Protein AF-A0A4Y2SUB5-F1 (afdb_monomer_lite)

Organism: Araneus ventricosus (NCBI:txid182803)

Secondary structure (DSSP, 8-state):
---------------BTEEEEEETTEEEEEEPTTEEE-SSSBEEE--SSTT-EEEEEEETTEEEEEEEPPTTEEEETTEEEE-EESSGGGSPTT-EEEE-SSSS-EEEEPPB--TT--PSTTEEEEE-GGGT-EEEEEPB-SSGGGSPTT-EEE--S-TT--EEEPPB--TTS--PPTT-EEEE-TTS-EEEEPPB-SSGGGSPTT--EEE-SSSS-EEE-

pLDDT: mean 80.08, std 11.49, range [38.41, 93.25]

Foldseek 3Di:
DDDDDPPPPPPDQAAAQFDWDADPNAICGHHDFQWEDPDSHYTDGQPQAARWYWYWDQDPVGTDIDILEAPQWDDDPSHTDHAWDDAQLVEDPPFGFDDRPPDPTTHGHFAADDDVDQDQPVWGFDQPDPRHGTGTDFAADDAQVVEDPPWGFDDPVDPVHTGTDFAFDDPVDDPLDPPWDFDQDSNRTTGTDFAADDFQVVEDPPWGFDQPVSPPGTGTD

Radius of gyration: 25.28 Å; chains: 1; bounding box: 68×41×86 Å

Sequence (221 aa):
MGQKSSSDTTKACYCANGKCDVEDGKQLCKCNPGFGNYSEEECRACNCGPGTNCVFQYNRYGKSKICLCKPGFHEKNGKCVGKSCSTESECEYPFKCLDQGDGEERFCALESCAIGDNCEYPLECVDLGDKGGKVCKRKLCSEESDCKYPLTCVDLGDRDGKKCAYESCTEEKDYCEFPLKCIANGNGEHVCARQNCTVNDDCEYPLKCVDYGDGDGRVCT

Structure (mmCIF, N/CA/C/O backbone):
data_AF-A0A4Y2SUB5-F1
#
_entry.id   AF-A0A4Y2SUB5-F1
#
loop_
_atom_site.group_PDB
_atom_site.id
_atom_site.type_symbol
_atom_site.label_atom_id
_atom_site.label_alt_id
_atom_site.label_comp_id
_atom_site.label_asym_id
_atom_site.label_entity_id
_atom_site.label_seq_id
_atom_site.pdbx_PDB_ins_code
_atom_site.Cartn_x
_atom_site.Cartn_y
_atom_site.Cartn_z
_atom_site.occupancy
_atom_site.B_iso_or_equiv
_atom_site.auth_seq_id
_atom_site.auth_comp_id
_atom_site.auth_asym_id
_atom_site.auth_atom_id
_atom_site.pdbx_PDB_model_num
ATOM 1 N N . MET A 1 1 ? 44.454 -25.891 -50.757 1.00 38.97 1 MET A N 1
ATOM 2 C CA . MET A 1 1 ? 43.243 -25.215 -51.262 1.00 38.97 1 MET A CA 1
ATOM 3 C C . MET A 1 1 ? 42.194 -25.315 -50.175 1.00 38.97 1 MET A C 1
ATOM 5 O O . MET A 1 1 ? 41.767 -26.416 -49.866 1.00 38.97 1 MET A O 1
ATOM 9 N N . GLY A 1 2 ? 41.919 -24.204 -49.495 1.00 38.44 2 GLY A N 1
ATOM 10 C CA . GLY A 1 2 ? 40.876 -24.136 -48.477 1.00 38.44 2 GLY A CA 1
ATOM 11 C C . GLY A 1 2 ? 39.529 -23.733 -49.070 1.00 38.44 2 GLY A C 1
ATOM 12 O O . GLY A 1 2 ? 39.495 -23.118 -50.134 1.00 38.44 2 GLY A O 1
ATOM 13 N N . GLN A 1 3 ? 38.467 -24.073 -48.340 1.00 38.41 3 GLN A N 1
ATOM 14 C CA . GLN A 1 3 ? 37.314 -23.245 -47.937 1.00 38.41 3 GLN A CA 1
ATOM 15 C C . GLN A 1 3 ? 36.345 -24.191 -47.191 1.00 38.41 3 GLN A C 1
ATOM 17 O O . GLN A 1 3 ? 36.002 -25.240 -47.721 1.00 38.41 3 GLN A O 1
ATOM 22 N N . LYS A 1 4 ? 36.162 -24.048 -45.864 1.00 42.12 4 LYS A N 1
ATOM 23 C CA . LYS A 1 4 ? 35.218 -23.142 -45.157 1.00 42.12 4 LYS A CA 1
ATOM 24 C C . LYS A 1 4 ? 33.768 -23.375 -45.612 1.00 42.12 4 LYS A C 1
ATOM 26 O O . LYS A 1 4 ? 33.517 -23.406 -46.800 1.00 42.12 4 LYS A O 1
ATOM 31 N N . SER A 1 5 ? 32.745 -23.423 -44.770 1.00 43.47 5 SER A N 1
ATOM 32 C CA . SER A 1 5 ? 32.593 -23.335 -43.316 1.00 43.47 5 SER A CA 1
ATOM 33 C C . SER A 1 5 ? 31.083 -23.476 -43.115 1.00 43.47 5 SER A C 1
ATOM 35 O O . SER A 1 5 ? 30.353 -22.602 -43.571 1.00 43.47 5 SER A O 1
ATOM 37 N N . SER A 1 6 ? 30.591 -24.540 -42.483 1.00 46.41 6 SER A N 1
ATOM 38 C CA . SER A 1 6 ? 29.196 -24.571 -42.026 1.00 46.41 6 SER A CA 1
ATOM 39 C C . SER A 1 6 ? 29.174 -23.930 -40.642 1.00 46.41 6 SER A C 1
ATOM 41 O O . SER A 1 6 ? 29.328 -24.622 -39.640 1.00 46.41 6 SER A O 1
ATOM 43 N N . SER A 1 7 ? 29.123 -22.593 -40.584 1.00 44.47 7 SER A N 1
ATOM 44 C CA . SER A 1 7 ? 28.931 -21.885 -39.315 1.00 44.47 7 SER A CA 1
ATOM 45 C C . SER A 1 7 ? 27.446 -21.895 -38.976 1.00 44.47 7 SER A C 1
ATOM 47 O O . SER A 1 7 ? 26.692 -20.998 -39.358 1.00 44.47 7 SER A O 1
ATOM 49 N N . ASP A 1 8 ? 27.034 -22.942 -38.273 1.00 51.12 8 ASP A N 1
ATOM 50 C CA . ASP A 1 8 ? 25.824 -22.910 -37.469 1.00 51.12 8 ASP A CA 1
ATOM 51 C C . ASP A 1 8 ? 26.027 -21.835 -36.393 1.00 51.12 8 ASP A C 1
ATOM 53 O O . ASP A 1 8 ? 26.772 -22.011 -35.428 1.00 51.12 8 ASP A O 1
ATOM 57 N N . THR A 1 9 ? 25.494 -20.642 -36.655 1.00 47.66 9 THR A N 1
ATOM 58 C CA . THR A 1 9 ? 25.677 -19.481 -35.782 1.00 47.66 9 THR A CA 1
ATOM 59 C C . THR A 1 9 ? 24.539 -19.520 -34.776 1.00 47.66 9 THR A C 1
ATOM 61 O O . THR A 1 9 ? 23.528 -18.840 -34.935 1.00 47.66 9 THR A O 1
ATOM 64 N N . THR A 1 10 ? 24.674 -20.357 -33.749 1.00 57.62 10 THR A N 1
ATOM 65 C CA . THR A 1 10 ? 23.817 -20.280 -32.563 1.00 57.62 10 THR A CA 1
ATOM 66 C C . THR A 1 10 ? 24.052 -18.904 -31.941 1.00 57.62 10 THR A C 1
ATOM 68 O O . THR A 1 10 ? 25.078 -18.660 -31.307 1.00 57.62 10 THR A O 1
ATOM 71 N N . LYS A 1 11 ? 23.149 -17.951 -32.213 1.00 60.38 11 LYS A N 1
ATOM 72 C CA . LYS A 1 11 ? 23.217 -16.592 -31.666 1.00 60.38 11 LYS A CA 1
ATOM 73 C C . LYS A 1 11 ? 23.168 -16.726 -30.141 1.00 60.38 11 LYS A C 1
ATOM 75 O O . LYS A 1 11 ? 22.152 -17.141 -29.589 1.00 60.38 11 LYS A O 1
ATOM 80 N N . ALA A 1 12 ? 24.293 -16.475 -29.476 1.00 68.62 12 ALA A N 1
ATOM 81 C CA . ALA A 1 12 ? 24.380 -16.575 -28.027 1.00 68.62 12 ALA A CA 1
ATOM 82 C C . ALA A 1 12 ? 23.435 -15.544 -27.389 1.00 68.62 12 ALA A C 1
ATOM 84 O O . ALA A 1 12 ? 23.450 -14.378 -27.777 1.00 68.62 12 ALA A O 1
ATOM 85 N N . CYS A 1 13 ? 22.615 -15.985 -26.432 1.00 77.56 13 CYS A N 1
ATOM 86 C CA . CYS A 1 13 ? 21.704 -15.119 -25.682 1.00 77.56 13 CYS A CA 1
ATOM 87 C C . CYS A 1 13 ? 22.533 -14.104 -24.879 1.00 77.56 13 CYS A C 1
ATOM 89 O O . CYS A 1 13 ? 23.317 -14.510 -24.016 1.00 77.56 13 CYS A O 1
ATOM 91 N N . TYR A 1 14 ? 22.385 -12.804 -25.153 1.00 84.31 14 TYR A N 1
ATOM 92 C CA . TYR A 1 14 ? 23.160 -11.756 -24.481 1.00 84.31 14 TYR A CA 1
ATOM 93 C C . TYR A 1 14 ? 22.295 -10.587 -24.006 1.00 84.31 14 TYR A C 1
ATOM 95 O O . TYR A 1 14 ? 21.698 -9.886 -24.816 1.00 84.31 14 TYR A O 1
ATOM 103 N N . CYS A 1 15 ? 22.308 -10.325 -22.696 1.00 86.31 15 CYS A N 1
ATOM 104 C CA . CYS A 1 15 ? 21.643 -9.177 -22.082 1.00 86.31 15 CYS A CA 1
ATOM 105 C C . CYS A 1 15 ? 22.619 -8.405 -21.194 1.00 86.31 15 CYS A C 1
ATOM 107 O O . CYS A 1 15 ? 23.026 -8.888 -20.136 1.00 86.31 15 CYS A O 1
ATOM 109 N N . ALA A 1 16 ? 22.976 -7.185 -21.586 1.00 87.94 16 ALA A N 1
ATOM 110 C CA . ALA A 1 16 ? 23.737 -6.293 -20.720 1.00 87.94 16 ALA A CA 1
ATOM 111 C C . ALA A 1 16 ? 22.853 -5.810 -19.554 1.00 87.94 16 ALA A C 1
ATOM 113 O O . ALA A 1 16 ? 21.780 -5.255 -19.783 1.00 87.94 16 ALA A O 1
ATOM 114 N N . ASN A 1 17 ? 23.313 -5.990 -18.308 1.00 85.44 17 ASN A N 1
ATOM 115 C CA . ASN A 1 17 ? 22.608 -5.619 -17.064 1.00 85.44 17 ASN A CA 1
ATOM 116 C C . ASN A 1 17 ? 21.244 -6.307 -16.851 1.00 85.44 17 ASN A C 1
ATOM 118 O O . ASN A 1 17 ? 20.341 -5.753 -16.216 1.00 85.44 17 ASN A O 1
ATOM 122 N N . GLY A 1 18 ? 21.095 -7.525 -17.367 1.00 85.12 18 GLY A N 1
ATOM 123 C CA . GLY A 1 18 ? 19.910 -8.345 -17.156 1.00 85.12 18 GLY A CA 1
ATOM 124 C C . GLY A 1 18 ? 20.208 -9.826 -17.326 1.00 85.12 18 GLY A C 1
ATOM 125 O O . GLY A 1 18 ? 21.278 -10.221 -17.789 1.00 85.12 18 GLY A O 1
ATOM 126 N N . LYS A 1 19 ? 19.238 -10.652 -16.954 1.00 87.88 19 LYS A N 1
ATOM 127 C CA . LYS A 1 19 ? 19.245 -12.078 -17.250 1.00 87.88 19 LYS A CA 1
ATOM 128 C C . LYS A 1 19 ? 18.625 -12.309 -18.627 1.00 87.88 19 LYS A C 1
ATOM 130 O O . LYS A 1 19 ? 17.584 -11.743 -18.948 1.00 87.88 19 LYS A O 1
ATOM 135 N N . CYS A 1 20 ? 19.278 -13.144 -19.423 1.00 85.38 20 CYS A N 1
ATOM 136 C CA . CYS A 1 20 ? 18.797 -13.550 -20.735 1.00 85.38 20 CYS A CA 1
ATOM 137 C C . CYS A 1 20 ? 17.979 -14.835 -20.600 1.00 85.38 20 CYS A C 1
ATOM 139 O O . CYS A 1 20 ? 18.523 -15.840 -20.142 1.00 85.38 20 CYS A O 1
ATOM 141 N N . ASP A 1 21 ? 16.705 -14.795 -20.986 1.00 85.19 21 ASP A N 1
ATOM 142 C CA . ASP A 1 21 ? 15.860 -15.981 -21.153 1.00 85.19 21 ASP A CA 1
ATOM 143 C C . ASP A 1 21 ? 15.462 -16.113 -22.633 1.00 85.19 21 ASP A C 1
ATOM 145 O O . ASP A 1 21 ? 15.368 -15.120 -23.355 1.00 85.19 21 ASP A O 1
ATOM 149 N N . VAL A 1 22 ? 15.250 -17.345 -23.101 1.00 80.25 22 VAL A N 1
ATOM 150 C CA . VAL A 1 22 ? 14.779 -17.625 -24.467 1.00 80.25 22 VAL A CA 1
ATOM 151 C C . VAL A 1 22 ? 13.387 -18.235 -24.377 1.00 80.25 22 VAL A C 1
ATOM 153 O O . VAL A 1 22 ? 13.235 -19.356 -23.896 1.00 80.25 22 VAL A O 1
ATOM 156 N N . GLU A 1 23 ? 12.385 -17.506 -24.858 1.00 79.31 23 GLU A N 1
ATOM 157 C CA . GLU A 1 23 ? 10.987 -17.944 -24.920 1.00 79.31 23 GLU A CA 1
ATOM 158 C C . GLU A 1 23 ? 10.556 -17.958 -26.397 1.00 79.31 23 GLU A C 1
ATOM 160 O O . GLU A 1 23 ? 10.801 -17.003 -27.134 1.00 79.31 23 GLU A O 1
ATOM 165 N N . ASP A 1 24 ? 10.000 -19.078 -26.872 1.00 75.75 24 ASP A N 1
ATOM 166 C CA . ASP A 1 24 ? 9.570 -19.280 -28.270 1.00 75.75 24 ASP A CA 1
ATOM 167 C C . ASP A 1 24 ? 10.632 -18.949 -29.341 1.00 75.75 24 ASP A C 1
ATOM 169 O O . ASP A 1 24 ? 10.335 -18.448 -30.428 1.00 75.75 24 ASP A O 1
ATOM 173 N N . GLY A 1 25 ? 11.908 -19.205 -29.033 1.00 72.81 25 GLY A N 1
ATOM 174 C CA . GLY A 1 25 ? 13.029 -18.912 -29.934 1.00 72.81 25 GLY A CA 1
ATOM 175 C C . GLY A 1 25 ? 13.371 -17.422 -30.058 1.00 72.81 25 GLY A C 1
ATOM 176 O O . GLY A 1 25 ? 14.220 -17.063 -30.876 1.00 72.81 25 GLY A O 1
ATOM 177 N N . LYS A 1 26 ? 12.751 -16.554 -29.248 1.00 75.44 26 LYS A N 1
ATOM 178 C CA . LYS A 1 26 ? 13.095 -15.135 -29.120 1.00 75.44 26 LYS A CA 1
ATOM 179 C C . LYS A 1 26 ? 13.864 -14.899 -27.828 1.00 75.44 26 LYS A C 1
ATOM 181 O O . LYS A 1 26 ? 13.523 -15.427 -26.772 1.00 75.44 26 LYS A O 1
ATOM 186 N N . GLN A 1 27 ? 14.904 -14.081 -27.921 1.00 78.94 27 GLN A N 1
ATOM 187 C CA . GLN A 1 27 ? 15.627 -13.605 -26.753 1.00 78.94 27 GLN A CA 1
ATOM 188 C C . GLN A 1 27 ? 14.772 -12.583 -25.993 1.00 78.94 27 GLN A C 1
ATOM 190 O O . GLN A 1 27 ? 14.276 -11.624 -26.584 1.00 78.94 27 GLN A O 1
ATOM 195 N N . LEU A 1 28 ? 14.658 -12.760 -24.679 1.00 82.62 28 LEU A N 1
ATOM 196 C CA . LEU A 1 28 ? 13.988 -11.846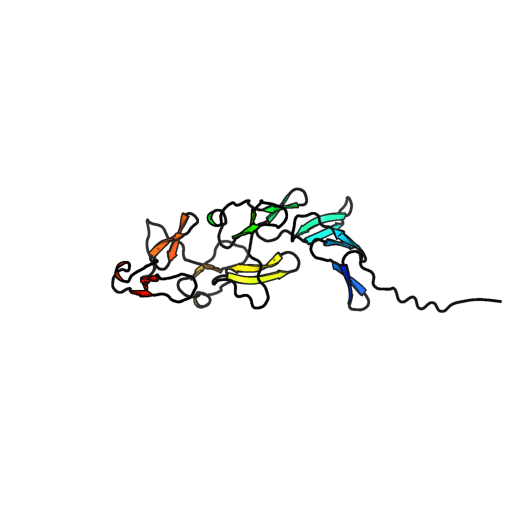 -23.766 1.00 82.62 28 LEU A CA 1
ATOM 197 C C . LEU A 1 28 ? 14.950 -11.433 -22.643 1.00 82.62 28 LEU A C 1
ATOM 199 O O . LEU A 1 28 ? 15.381 -12.261 -21.837 1.00 82.62 28 LEU A O 1
ATOM 203 N N . CYS A 1 29 ? 15.268 -10.138 -22.566 1.00 86.31 29 CYS A N 1
ATOM 204 C CA . CYS A 1 29 ? 16.049 -9.585 -21.461 1.00 86.31 29 CYS A CA 1
ATOM 205 C C . CYS A 1 29 ? 15.161 -9.244 -20.263 1.00 86.31 29 CYS A C 1
ATOM 207 O O . CYS A 1 29 ? 14.330 -8.331 -20.310 1.00 86.31 29 CYS A O 1
ATOM 209 N N . LYS A 1 30 ? 15.386 -9.958 -19.158 1.00 86.56 30 LYS A N 1
ATOM 210 C CA . LYS A 1 30 ? 14.819 -9.670 -17.839 1.00 86.56 30 LYS A CA 1
ATOM 211 C C . LYS A 1 30 ? 15.816 -8.797 -17.075 1.00 86.56 30 LYS A C 1
ATOM 213 O O . LYS A 1 30 ? 16.822 -9.289 -16.565 1.00 86.56 30 LYS A O 1
ATOM 218 N N . CYS A 1 31 ? 15.583 -7.487 -17.072 1.00 85.94 31 CYS A N 1
ATOM 219 C CA . CYS A 1 31 ? 16.485 -6.514 -16.454 1.00 85.94 31 CYS A CA 1
ATOM 220 C C . CYS A 1 31 ? 16.564 -6.673 -14.932 1.00 85.94 31 CYS A C 1
ATOM 222 O O . CYS A 1 31 ? 15.583 -7.029 -14.282 1.00 85.94 31 CYS A O 1
ATOM 224 N N . ASN A 1 32 ? 17.735 -6.372 -14.367 1.00 82.19 32 ASN A N 1
ATOM 225 C CA . ASN A 1 32 ? 17.902 -6.317 -12.917 1.00 82.19 32 ASN A CA 1
ATOM 226 C C . ASN A 1 32 ? 17.050 -5.181 -12.307 1.00 82.19 32 ASN A C 1
ATOM 228 O O . ASN A 1 32 ? 16.783 -4.190 -12.994 1.00 82.19 32 ASN A O 1
ATOM 232 N N . PRO A 1 33 ? 16.670 -5.266 -11.018 1.00 76.94 33 PRO A N 1
ATOM 233 C CA . PRO A 1 33 ? 15.989 -4.170 -10.327 1.00 76.94 33 PRO A CA 1
ATOM 234 C C . PRO A 1 33 ? 16.742 -2.841 -10.479 1.00 76.94 33 PRO A C 1
ATOM 236 O O . PRO A 1 33 ? 17.965 -2.804 -10.332 1.00 76.94 33 PRO A O 1
ATOM 239 N N . GLY A 1 34 ? 16.032 -1.751 -10.784 1.00 77.94 34 GLY A N 1
ATOM 240 C CA . GLY A 1 34 ? 16.660 -0.447 -11.048 1.00 77.94 34 GLY A CA 1
ATOM 241 C C . GLY A 1 34 ? 17.059 -0.208 -12.509 1.00 77.94 34 GLY A C 1
ATOM 242 O O . GLY A 1 34 ? 17.552 0.877 -12.837 1.00 77.94 34 GLY A O 1
ATOM 243 N N . PHE A 1 35 ? 16.842 -1.185 -13.394 1.00 85.94 35 PHE A N 1
ATOM 244 C CA . PHE A 1 35 ? 17.143 -1.106 -14.822 1.00 85.94 35 PHE A CA 1
ATOM 245 C C . PHE A 1 35 ? 15.884 -1.334 -15.666 1.00 85.94 35 PHE A C 1
ATOM 247 O O . PHE A 1 35 ? 14.988 -2.088 -15.298 1.00 85.94 35 PHE A O 1
ATOM 254 N N . GLY A 1 36 ? 15.826 -0.680 -16.826 1.00 86.06 36 GLY A N 1
ATOM 255 C CA . GLY A 1 36 ? 14.736 -0.803 -17.792 1.00 86.06 36 GLY A CA 1
ATOM 256 C C . GLY A 1 36 ? 15.238 -1.255 -19.157 1.00 86.06 36 GLY A C 1
ATOM 257 O O . GLY A 1 36 ? 16.365 -0.934 -19.547 1.00 86.06 36 GLY A O 1
ATOM 258 N N . ASN A 1 37 ? 14.389 -1.968 -19.900 1.00 86.56 37 ASN A N 1
ATOM 259 C CA . ASN A 1 37 ? 14.699 -2.423 -21.256 1.00 86.56 37 ASN A CA 1
ATOM 260 C C . ASN A 1 37 ? 14.896 -1.218 -22.184 1.00 86.56 37 ASN A C 1
ATOM 262 O O . ASN A 1 37 ? 13.953 -0.473 -22.463 1.00 86.56 37 ASN A O 1
ATOM 266 N N . TYR A 1 38 ? 16.132 -1.017 -22.644 1.00 85.25 38 TYR A N 1
ATOM 267 C CA . TYR A 1 38 ? 16.480 0.038 -23.592 1.00 85.25 38 TYR A CA 1
ATOM 268 C C . TYR A 1 38 ? 16.522 -0.501 -25.019 1.00 85.25 38 TYR A C 1
ATOM 270 O O . TYR A 1 38 ? 16.083 0.186 -25.941 1.00 85.25 38 TYR A O 1
ATOM 278 N N . SER A 1 39 ? 17.019 -1.720 -25.218 1.00 83.69 39 SER A N 1
ATOM 279 C CA . SER A 1 39 ? 17.010 -2.452 -26.490 1.00 83.69 39 SER A CA 1
ATOM 280 C C . SER A 1 39 ? 16.764 -3.947 -26.239 1.00 83.69 39 SER A C 1
ATOM 282 O O . SER A 1 39 ? 16.605 -4.355 -25.094 1.00 83.69 39 SER A O 1
ATOM 284 N N . GLU A 1 40 ? 16.733 -4.763 -27.296 1.00 78.88 40 GLU A N 1
ATOM 285 C CA . GLU A 1 40 ? 16.567 -6.225 -27.192 1.00 78.88 40 GLU A CA 1
ATOM 286 C C . GLU A 1 40 ? 17.719 -6.930 -26.450 1.00 78.88 40 GLU A C 1
ATOM 288 O O . GLU A 1 40 ? 17.557 -8.065 -26.012 1.00 78.88 40 GLU A O 1
ATOM 293 N N . GLU A 1 41 ? 18.873 -6.271 -26.307 1.00 86.06 41 GLU A N 1
ATOM 294 C CA . GLU A 1 41 ? 20.103 -6.843 -25.736 1.00 86.06 41 GLU A CA 1
ATOM 295 C C . GLU A 1 41 ? 20.683 -5.969 -24.596 1.00 86.06 41 GLU A C 1
ATOM 297 O O . GLU A 1 41 ? 21.720 -6.294 -24.017 1.00 86.06 41 GLU A O 1
ATOM 302 N N . GLU A 1 42 ? 20.036 -4.847 -24.246 1.00 87.75 42 GLU A N 1
ATOM 303 C CA . GLU A 1 42 ? 20.569 -3.855 -23.301 1.00 87.75 42 GLU A CA 1
ATOM 304 C C . GLU A 1 42 ? 19.507 -3.357 -22.312 1.00 87.75 42 GLU A C 1
ATOM 306 O O . GLU A 1 42 ? 18.526 -2.700 -22.683 1.00 87.75 42 GLU A O 1
ATOM 311 N N . CYS A 1 43 ? 19.781 -3.574 -21.027 1.00 88.94 43 CYS A N 1
ATOM 312 C CA . CYS A 1 43 ? 19.109 -2.918 -19.917 1.00 88.94 43 CYS A CA 1
ATOM 313 C C . CYS A 1 43 ? 19.917 -1.691 -19.476 1.00 88.94 43 CYS A C 1
ATOM 315 O O . CYS A 1 43 ? 21.122 -1.780 -19.208 1.00 88.94 43 CYS A O 1
ATOM 317 N N . ARG A 1 44 ? 19.258 -0.533 -19.364 1.00 89.44 44 ARG A N 1
ATOM 318 C CA . ARG A 1 44 ? 19.878 0.707 -18.870 1.00 89.44 44 ARG A CA 1
ATOM 319 C C . ARG A 1 44 ? 19.370 1.076 -17.495 1.00 89.44 44 ARG A C 1
ATOM 321 O O . ARG A 1 44 ? 18.185 0.927 -17.205 1.00 89.44 44 ARG A O 1
ATOM 328 N N . ALA A 1 45 ? 20.279 1.604 -16.681 1.00 86.94 45 ALA A N 1
ATOM 329 C CA . ALA A 1 45 ? 19.950 2.112 -15.362 1.00 86.94 45 ALA A CA 1
ATOM 330 C C . ALA A 1 45 ? 18.884 3.206 -15.474 1.00 86.94 45 ALA A C 1
ATOM 332 O O . ALA A 1 45 ? 18.984 4.128 -16.290 1.00 86.94 45 ALA A O 1
ATOM 333 N N . CYS A 1 46 ? 17.859 3.093 -14.640 1.00 84.94 46 CYS A N 1
ATOM 334 C CA . CYS A 1 46 ? 16.732 4.003 -14.654 1.00 84.94 46 CYS A CA 1
ATOM 335 C C . CYS A 1 46 ? 17.082 5.353 -14.041 1.00 84.94 46 CYS A C 1
ATOM 337 O O . CYS A 1 46 ? 16.614 6.386 -14.515 1.00 84.94 46 CYS A O 1
ATOM 339 N N . ASN A 1 47 ? 17.903 5.382 -12.989 1.00 84.12 47 ASN A N 1
ATOM 340 C CA . ASN A 1 47 ? 18.185 6.606 -12.228 1.00 84.12 47 ASN A CA 1
ATOM 341 C C . ASN A 1 47 ? 16.890 7.350 -11.830 1.00 84.12 47 ASN A C 1
ATOM 343 O O . ASN A 1 47 ? 16.841 8.579 -11.840 1.00 84.12 47 ASN A O 1
ATOM 347 N N . CYS A 1 48 ? 15.814 6.598 -11.578 1.00 81.69 48 CYS A N 1
ATOM 348 C CA . CYS A 1 48 ? 14.499 7.115 -11.200 1.00 81.69 48 CYS A CA 1
ATOM 349 C C . CYS A 1 48 ? 14.369 7.299 -9.678 1.00 81.69 48 CYS A C 1
ATOM 351 O O . CYS A 1 48 ? 13.393 7.883 -9.224 1.00 81.69 48 CYS A O 1
ATOM 353 N N . GLY A 1 49 ? 15.361 6.846 -8.910 1.00 74.00 49 GLY A N 1
ATOM 354 C CA . GLY A 1 49 ? 15.317 6.724 -7.454 1.00 74.00 49 GLY A CA 1
ATOM 355 C C . GLY A 1 49 ? 15.386 5.251 -7.027 1.00 74.00 49 GLY A C 1
ATOM 356 O O . GLY A 1 49 ? 15.199 4.356 -7.863 1.00 74.00 49 GLY A O 1
ATOM 357 N N . PRO A 1 50 ? 15.685 4.970 -5.757 1.00 64.31 50 PRO A N 1
ATOM 358 C CA . PRO A 1 50 ? 15.952 3.618 -5.288 1.00 64.31 50 PRO A CA 1
ATOM 359 C C . PRO A 1 50 ? 14.679 2.763 -5.265 1.00 64.31 50 PRO A C 1
ATOM 361 O O . PRO A 1 50 ? 13.564 3.237 -5.034 1.00 64.31 50 PRO A O 1
ATOM 364 N N . GLY A 1 51 ? 14.850 1.477 -5.580 1.00 62.53 51 GLY A N 1
ATOM 365 C CA . GLY A 1 51 ? 13.759 0.503 -5.656 1.00 62.53 51 GLY A CA 1
ATOM 366 C C . GLY A 1 51 ? 12.764 0.715 -6.805 1.00 62.53 51 GLY A C 1
ATOM 367 O O . GLY A 1 51 ? 11.707 0.094 -6.781 1.00 62.53 51 GLY A O 1
ATOM 368 N N . THR A 1 52 ? 13.057 1.571 -7.790 1.00 73.06 52 THR A N 1
ATOM 369 C CA . THR A 1 52 ? 12.144 1.869 -8.913 1.00 73.06 52 THR A CA 1
ATOM 370 C C . THR A 1 52 ? 12.610 1.232 -10.221 1.00 73.06 52 THR A C 1
ATOM 372 O O . THR A 1 52 ? 13.806 1.094 -10.460 1.00 73.06 52 THR A O 1
ATOM 375 N N . ASN A 1 53 ? 11.665 0.871 -11.090 1.00 73.88 53 ASN A N 1
ATOM 376 C CA . ASN A 1 53 ? 11.951 0.421 -12.454 1.00 73.88 53 ASN A CA 1
ATOM 377 C C . ASN A 1 53 ? 11.622 1.536 -13.458 1.00 73.88 53 ASN A C 1
ATOM 379 O O . ASN A 1 53 ? 11.104 2.597 -13.107 1.00 73.88 53 ASN A O 1
ATOM 383 N N . CYS A 1 54 ? 11.927 1.321 -14.732 1.00 85.12 54 CYS A N 1
ATOM 384 C CA . CYS A 1 54 ? 11.600 2.260 -15.798 1.00 85.12 54 CYS A CA 1
ATOM 385 C C . CYS A 1 54 ? 11.350 1.528 -17.108 1.00 85.12 54 CYS A C 1
ATOM 387 O O . CYS A 1 54 ? 11.790 0.396 -17.311 1.00 85.12 54 CYS A O 1
ATOM 389 N N . VAL A 1 55 ? 10.672 2.210 -18.022 1.00 87.06 55 VAL A N 1
ATOM 390 C CA . VAL A 1 55 ? 10.568 1.789 -19.419 1.00 87.06 55 VAL A CA 1
ATOM 391 C C . VAL A 1 55 ? 11.113 2.878 -20.325 1.00 87.06 55 VAL A C 1
ATOM 393 O O . VAL A 1 55 ? 10.957 4.069 -20.051 1.00 87.06 55 VAL A O 1
ATOM 396 N N . PHE A 1 56 ? 11.745 2.473 -21.422 1.00 86.69 56 PHE 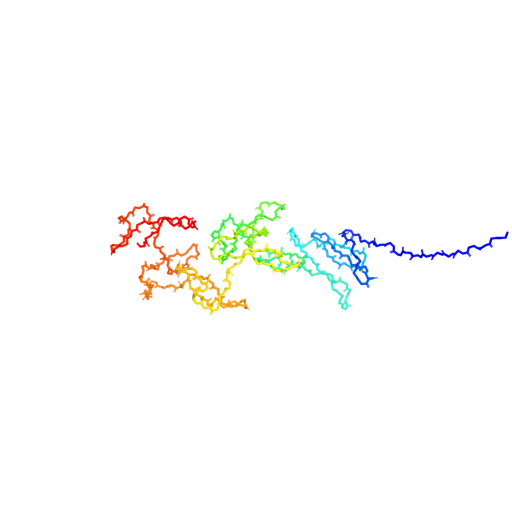A N 1
ATOM 397 C CA . PHE A 1 56 ? 12.166 3.388 -22.472 1.00 86.69 56 PHE A CA 1
ATOM 398 C C . PHE A 1 56 ? 11.211 3.253 -23.655 1.00 86.69 56 PHE A C 1
ATOM 400 O O . PHE A 1 56 ? 11.148 2.204 -24.291 1.00 86.69 56 PHE A O 1
ATOM 407 N N . GLN A 1 57 ? 10.458 4.309 -23.956 1.00 84.38 57 GLN A N 1
ATOM 408 C CA . GLN A 1 57 ? 9.508 4.329 -25.069 1.00 84.38 57 GLN A CA 1
ATOM 409 C C . GLN A 1 57 ? 9.986 5.249 -26.185 1.00 84.38 57 GLN A C 1
ATOM 411 O O . GLN A 1 57 ? 10.517 6.329 -25.932 1.00 84.38 57 GLN A O 1
ATOM 416 N N . TYR A 1 58 ? 9.785 4.831 -27.433 1.00 84.19 58 TYR A N 1
ATOM 417 C CA . TYR A 1 58 ? 10.113 5.658 -28.588 1.00 84.19 58 TYR A CA 1
ATOM 418 C C . TYR A 1 58 ? 9.039 6.728 -28.790 1.00 84.19 58 TYR A C 1
ATOM 420 O O . TYR A 1 58 ? 7.851 6.424 -28.861 1.00 84.19 58 TYR A O 1
ATOM 428 N N . ASN A 1 59 ? 9.458 7.980 -28.916 1.00 82.94 59 ASN A N 1
ATOM 429 C CA . ASN A 1 59 ? 8.612 9.088 -29.327 1.00 82.94 59 ASN A CA 1
ATOM 430 C C . ASN A 1 59 ? 9.246 9.830 -30.515 1.00 82.94 59 ASN A C 1
ATOM 432 O O . ASN A 1 59 ? 10.295 9.442 -31.032 1.00 82.94 59 ASN A O 1
ATOM 436 N N . ARG A 1 60 ? 8.604 10.916 -30.964 1.00 83.94 60 ARG A N 1
ATOM 437 C CA . ARG A 1 60 ? 9.042 11.704 -32.130 1.00 83.94 60 ARG A CA 1
ATOM 438 C C . ARG A 1 60 ? 10.471 12.271 -31.997 1.00 83.94 60 ARG A C 1
ATOM 440 O O . ARG A 1 60 ? 11.079 12.578 -33.015 1.00 83.94 60 ARG A O 1
ATOM 447 N N . TYR A 1 61 ? 11.003 12.389 -30.780 1.00 79.69 61 TYR A N 1
ATOM 448 C CA . TYR A 1 61 ? 12.316 12.975 -30.486 1.00 79.69 61 TYR A CA 1
ATOM 449 C C . TYR A 1 61 ? 13.371 11.935 -30.061 1.00 79.69 61 TYR A C 1
ATOM 451 O O . TYR A 1 61 ? 14.503 12.307 -29.763 1.00 79.69 61 TYR A O 1
ATOM 459 N N . GLY A 1 62 ? 13.025 10.641 -30.044 1.00 81.75 62 GLY A N 1
ATOM 460 C CA . GLY A 1 62 ? 13.914 9.542 -29.654 1.00 81.75 62 GLY A CA 1
ATOM 461 C C . GLY A 1 62 ? 13.328 8.661 -28.548 1.00 81.75 62 GLY A C 1
ATOM 462 O O . GLY A 1 62 ? 12.118 8.610 -28.345 1.00 81.75 62 GLY A O 1
ATOM 463 N N . LYS A 1 63 ? 14.180 7.932 -27.817 1.00 83.38 63 LYS A N 1
ATOM 464 C CA . LYS A 1 63 ? 13.740 7.120 -26.669 1.00 83.38 63 LYS A CA 1
ATOM 465 C C . LYS A 1 63 ? 13.625 7.981 -25.418 1.00 83.38 63 LYS A C 1
ATOM 467 O O . LYS A 1 63 ? 14.618 8.527 -24.946 1.00 83.38 63 LYS A O 1
ATOM 472 N N . SER A 1 64 ? 12.422 8.055 -24.868 1.00 83.12 64 SER A N 1
ATOM 473 C CA . SER A 1 64 ? 12.129 8.721 -23.601 1.00 83.12 64 SER A CA 1
ATOM 474 C C . SER A 1 64 ? 12.082 7.708 -22.477 1.00 83.12 64 SER A C 1
ATOM 476 O O . SER A 1 64 ? 11.454 6.658 -22.606 1.00 83.12 64 SER A O 1
ATOM 478 N N . LYS A 1 65 ? 12.747 8.037 -21.374 1.00 86.50 65 LYS A N 1
ATOM 479 C CA . LYS A 1 65 ? 12.661 7.279 -20.131 1.00 86.50 65 LYS A CA 1
ATOM 480 C C . LYS A 1 65 ? 11.374 7.661 -19.405 1.00 86.50 65 LYS A C 1
ATOM 482 O O . LYS A 1 65 ? 11.112 8.847 -19.252 1.00 86.50 65 LYS A O 1
ATOM 487 N N . ILE A 1 66 ? 10.632 6.667 -18.937 1.00 86.31 66 ILE A N 1
ATOM 488 C CA . ILE A 1 66 ? 9.449 6.830 -18.090 1.00 86.31 66 ILE A CA 1
ATOM 489 C C . ILE A 1 66 ? 9.700 6.041 -16.809 1.00 86.31 66 ILE A C 1
ATOM 491 O O . ILE A 1 66 ? 10.040 4.854 -16.877 1.00 86.31 66 ILE A O 1
ATOM 495 N N . CYS A 1 67 ? 9.563 6.687 -15.656 1.00 86.31 67 CYS A N 1
ATOM 496 C CA . CYS A 1 67 ? 9.792 6.051 -14.366 1.00 86.31 67 CYS A CA 1
ATOM 497 C C . CYS A 1 67 ? 8.538 5.310 -13.899 1.00 86.31 67 CYS A C 1
ATOM 499 O O . CYS A 1 67 ? 7.421 5.820 -13.951 1.00 86.31 67 CYS A O 1
ATOM 501 N N . LEU A 1 68 ? 8.724 4.082 -13.426 1.00 83.69 68 LEU A N 1
ATOM 502 C CA . LEU A 1 68 ? 7.667 3.266 -12.846 1.00 83.69 68 LEU A CA 1
ATOM 503 C C . LEU A 1 68 ? 7.736 3.441 -11.332 1.00 83.69 68 LEU A C 1
ATOM 505 O O . LEU A 1 68 ? 8.475 2.742 -10.640 1.00 83.69 68 LEU A O 1
ATOM 509 N N . CYS A 1 69 ? 7.027 4.458 -10.850 1.00 80.06 69 CYS A N 1
ATOM 510 C CA . CYS A 1 69 ? 7.032 4.823 -9.443 1.00 80.06 69 CYS A CA 1
ATOM 511 C C . CYS A 1 69 ? 6.148 3.885 -8.624 1.00 80.06 69 CYS A C 1
ATOM 513 O O . CYS A 1 69 ? 5.041 3.534 -9.039 1.00 80.06 69 CYS A O 1
ATOM 515 N N . LYS A 1 70 ? 6.648 3.501 -7.447 1.00 76.81 70 LYS A N 1
ATOM 516 C CA . LYS A 1 70 ? 5.875 2.737 -6.469 1.00 76.81 70 LYS A CA 1
ATOM 517 C C . LYS A 1 70 ? 4.669 3.550 -5.975 1.00 76.81 70 LYS A C 1
ATOM 519 O O . LYS A 1 70 ? 4.708 4.782 -6.022 1.00 76.81 70 LYS A O 1
ATOM 524 N N . PRO A 1 71 ? 3.619 2.892 -5.455 1.00 77.94 71 PRO A N 1
ATOM 525 C CA . PRO A 1 71 ? 2.525 3.586 -4.783 1.00 77.94 71 PRO A CA 1
ATOM 526 C C . PRO A 1 71 ? 3.034 4.537 -3.693 1.00 77.94 71 PRO A C 1
ATOM 528 O O . PRO A 1 71 ? 3.922 4.175 -2.924 1.00 77.94 71 PRO A O 1
ATOM 531 N N . GLY A 1 72 ? 2.466 5.744 -3.638 1.00 74.56 72 GLY A N 1
ATOM 532 C CA . GLY A 1 72 ? 2.929 6.835 -2.766 1.00 74.56 72 GLY A CA 1
ATOM 533 C C . GLY A 1 72 ? 3.896 7.808 -3.453 1.00 74.56 72 GLY A C 1
ATOM 534 O O . GLY A 1 72 ? 4.150 8.896 -2.940 1.00 74.56 72 GLY A O 1
ATOM 535 N N . PHE A 1 73 ? 4.375 7.469 -4.656 1.00 79.56 73 PHE A N 1
ATOM 536 C CA . PHE A 1 73 ? 5.289 8.292 -5.443 1.00 79.56 73 PHE A CA 1
ATOM 537 C C . PHE A 1 73 ? 4.693 8.655 -6.804 1.00 79.56 73 PHE A C 1
ATOM 539 O O . PHE A 1 73 ? 3.938 7.891 -7.405 1.00 79.56 73 PHE A O 1
ATOM 546 N N . HIS A 1 74 ? 5.092 9.809 -7.330 1.00 79.44 74 HIS A N 1
ATOM 547 C CA . HIS A 1 74 ? 4.764 10.248 -8.683 1.00 79.44 74 HIS A CA 1
ATOM 548 C C . HIS A 1 74 ? 6.024 10.678 -9.435 1.00 79.44 74 HIS A C 1
ATOM 550 O O . HIS A 1 74 ? 7.025 11.070 -8.833 1.00 79.44 74 HIS A O 1
ATOM 556 N N . GLU A 1 75 ? 5.993 10.594 -10.765 1.00 81.56 75 GLU A N 1
ATOM 557 C CA . GLU A 1 75 ? 7.125 11.025 -11.580 1.00 81.56 75 GLU A CA 1
ATOM 558 C C . GLU A 1 75 ? 7.189 12.558 -11.645 1.00 81.56 75 GLU A C 1
ATOM 560 O O . GLU A 1 75 ? 6.235 13.226 -12.045 1.00 81.56 75 GLU A O 1
ATOM 565 N N . LYS A 1 76 ? 8.347 13.119 -11.293 1.00 80.62 76 LYS A N 1
ATOM 566 C CA . LYS A 1 76 ? 8.680 14.535 -11.442 1.00 80.62 76 LYS A CA 1
ATOM 567 C C . LYS A 1 76 ? 10.114 14.658 -11.945 1.00 80.62 76 LYS A C 1
ATOM 569 O O . LYS A 1 76 ? 11.046 14.160 -11.321 1.00 80.62 76 LYS A O 1
ATOM 574 N N . ASN A 1 77 ? 10.298 15.326 -13.084 1.00 79.19 77 ASN A N 1
ATOM 575 C CA . ASN A 1 77 ? 11.609 15.532 -13.719 1.00 79.19 77 ASN A CA 1
ATOM 576 C C . ASN A 1 77 ? 12.413 14.230 -13.937 1.00 79.19 77 ASN A C 1
ATOM 578 O O . ASN A 1 77 ? 13.628 14.202 -13.739 1.00 79.19 77 ASN A O 1
ATOM 582 N N . GLY A 1 78 ? 11.744 13.139 -14.331 1.00 77.06 78 GLY A N 1
ATOM 583 C CA . GLY A 1 78 ? 12.400 11.855 -14.599 1.00 77.06 78 GLY A CA 1
ATOM 584 C C . GLY A 1 78 ? 12.913 11.128 -13.350 1.00 77.06 78 GLY A C 1
ATOM 585 O O . GLY A 1 78 ? 13.838 10.314 -13.468 1.00 77.06 78 GLY A O 1
ATOM 586 N N . LYS A 1 79 ? 12.341 11.440 -12.179 1.00 82.06 79 LYS A N 1
ATOM 587 C CA . LYS A 1 79 ? 12.542 10.769 -10.887 1.00 82.06 79 LYS A CA 1
ATOM 588 C C . LYS A 1 79 ? 11.200 10.529 -10.199 1.00 82.06 79 LYS A C 1
ATOM 590 O O . LYS A 1 79 ? 10.256 11.279 -10.419 1.00 82.06 79 LYS A O 1
ATOM 595 N N . CYS A 1 80 ? 11.130 9.515 -9.351 1.00 82.88 80 CYS A N 1
ATOM 596 C CA . CYS A 1 80 ? 9.992 9.266 -8.480 1.00 82.88 80 CYS A CA 1
ATOM 597 C C . CYS A 1 80 ? 10.145 10.073 -7.196 1.00 82.88 80 CYS A C 1
ATOM 599 O O . CYS A 1 80 ? 11.150 9.940 -6.504 1.00 82.88 80 CYS A O 1
ATOM 601 N N . VAL A 1 81 ? 9.156 10.910 -6.897 1.00 79.31 81 VAL A N 1
ATOM 602 C CA . VAL A 1 81 ? 9.108 11.736 -5.687 1.00 79.31 81 VAL A CA 1
ATOM 603 C C . VAL A 1 81 ? 7.861 11.383 -4.881 1.00 79.31 81 VAL A C 1
ATOM 605 O O . VAL A 1 81 ? 6.783 11.207 -5.451 1.00 79.31 81 VAL A O 1
ATOM 608 N N . GLY A 1 82 ? 8.018 11.226 -3.568 1.00 80.50 82 GLY A N 1
ATOM 609 C CA . GLY A 1 82 ? 6.938 10.892 -2.638 1.00 80.50 82 GLY A CA 1
ATOM 610 C C . GLY A 1 82 ? 6.607 12.060 -1.715 1.00 80.50 82 GLY A C 1
ATOM 611 O O . GLY A 1 82 ? 7.301 13.079 -1.712 1.00 80.50 82 GLY A O 1
ATOM 612 N N . LYS A 1 83 ? 5.550 11.911 -0.912 1.00 86.12 83 LYS A N 1
ATOM 613 C CA . LYS A 1 83 ? 5.316 12.803 0.231 1.00 86.12 83 LYS A CA 1
ATOM 614 C C . LYS A 1 83 ? 6.375 12.491 1.286 1.00 86.12 83 LYS A C 1
ATOM 616 O O . LYS A 1 83 ? 6.397 11.368 1.782 1.00 86.12 83 LYS A O 1
ATOM 621 N N . SER A 1 84 ? 7.253 13.445 1.587 1.00 86.75 84 SER A N 1
ATOM 622 C CA . SER A 1 84 ? 8.230 13.298 2.668 1.00 86.75 84 SER A CA 1
ATOM 623 C C . SER A 1 84 ? 7.517 13.164 4.011 1.00 86.75 84 SER A C 1
ATOM 625 O O . SER A 1 84 ? 6.482 13.804 4.210 1.00 86.75 84 SER A O 1
ATOM 627 N N . CYS A 1 85 ? 8.081 12.385 4.923 1.00 86.94 85 CYS A N 1
ATOM 628 C CA . CYS A 1 85 ? 7.551 12.201 6.270 1.00 86.94 85 CYS A CA 1
ATOM 629 C C . CYS A 1 85 ? 8.694 12.100 7.281 1.00 86.94 85 CYS A C 1
ATOM 631 O O . CYS A 1 85 ? 9.788 11.653 6.943 1.00 86.94 85 CYS A O 1
ATOM 633 N N . SER A 1 86 ? 8.443 12.504 8.523 1.00 87.25 86 SER A N 1
ATOM 634 C CA . SER A 1 86 ? 9.347 12.243 9.652 1.00 87.25 86 SER A CA 1
ATOM 635 C C . SER A 1 86 ? 8.772 11.185 10.592 1.00 87.25 86 SER A C 1
ATOM 637 O O . SER A 1 86 ? 9.526 10.417 11.193 1.00 87.25 86 SER A O 1
ATOM 639 N N . THR A 1 87 ? 7.441 11.128 10.702 1.00 85.88 87 THR A N 1
ATOM 640 C CA . THR A 1 87 ? 6.701 10.149 11.506 1.00 85.88 87 THR A CA 1
ATOM 641 C C . THR A 1 87 ? 5.584 9.472 10.708 1.00 85.88 87 THR A C 1
ATOM 643 O O . THR A 1 87 ? 5.103 9.993 9.703 1.00 85.88 87 THR A O 1
ATOM 646 N N . GLU A 1 88 ? 5.124 8.317 11.196 1.00 83.50 88 GLU A N 1
ATOM 647 C CA . GLU A 1 88 ? 4.017 7.554 10.594 1.00 83.50 88 GLU A CA 1
ATOM 648 C C . GLU A 1 88 ? 2.707 8.352 10.509 1.00 83.50 88 GLU A C 1
ATOM 650 O O . GLU A 1 88 ? 1.978 8.240 9.531 1.00 83.50 88 GLU A O 1
ATOM 655 N N . SER A 1 89 ? 2.431 9.219 11.489 1.00 83.00 89 SER A N 1
ATOM 656 C CA . SER A 1 89 ? 1.219 10.054 11.532 1.00 83.00 89 SER A CA 1
ATOM 657 C C . SER A 1 89 ? 1.116 11.070 10.389 1.00 83.00 89 SER A C 1
ATOM 659 O O . SER A 1 89 ? 0.064 11.663 10.176 1.00 83.00 89 SER A O 1
ATOM 661 N N . GLU A 1 90 ? 2.210 11.339 9.674 1.00 86.50 90 GLU A N 1
ATOM 662 C CA . GLU A 1 90 ? 2.181 12.208 8.495 1.00 86.50 90 GLU A CA 1
ATOM 663 C C . GLU A 1 90 ? 1.678 11.471 7.247 1.00 86.50 90 GLU A C 1
ATOM 665 O O . GLU A 1 90 ? 1.335 12.111 6.244 1.00 86.50 90 GLU A O 1
ATOM 670 N N . CYS A 1 91 ? 1.637 10.141 7.287 1.00 86.31 91 CYS A N 1
ATOM 671 C CA . CYS A 1 91 ? 1.226 9.305 6.180 1.00 86.31 91 CYS A CA 1
ATOM 672 C C . CYS A 1 91 ? -0.248 8.924 6.292 1.00 86.31 91 CYS A C 1
ATOM 674 O O . CYS A 1 91 ? -0.771 8.573 7.346 1.00 86.31 91 CYS A O 1
ATOM 676 N N . GLU A 1 92 ? -0.946 9.015 5.164 1.00 84.69 92 GLU A N 1
ATOM 677 C CA . GLU A 1 92 ? -2.320 8.543 5.085 1.00 84.69 92 GLU A CA 1
ATOM 678 C C . GLU A 1 92 ? -2.321 7.018 5.168 1.00 84.69 92 GLU A C 1
ATOM 680 O O . GLU A 1 92 ? -1.551 6.367 4.467 1.00 84.69 92 GLU A O 1
ATOM 685 N N . TYR A 1 93 ? -3.179 6.422 5.991 1.00 80.75 93 TYR A N 1
ATOM 686 C CA . TYR A 1 93 ? -3.278 4.968 6.031 1.00 80.75 93 TYR A CA 1
ATOM 687 C C . TYR A 1 93 ? -3.722 4.431 4.653 1.00 80.75 93 TYR A C 1
ATOM 689 O O . TYR A 1 93 ? -4.720 4.918 4.116 1.00 80.75 93 TYR A O 1
ATOM 697 N N . PRO A 1 94 ? -3.073 3.396 4.082 1.00 84.62 94 PRO A N 1
ATOM 698 C CA . PRO A 1 94 ? -2.120 2.475 4.716 1.00 84.62 94 PRO A CA 1
ATOM 699 C C . PRO A 1 94 ? -0.639 2.744 4.395 1.00 84.62 94 PRO A C 1
ATOM 701 O O . PRO A 1 94 ? 0.190 1.841 4.500 1.00 84.62 94 PRO A O 1
ATOM 704 N N . PHE A 1 95 ? -0.290 3.946 3.942 1.00 87.94 95 PHE A N 1
ATOM 705 C CA . PHE A 1 95 ? 1.098 4.319 3.692 1.00 87.94 95 PHE A CA 1
ATOM 706 C C . PHE A 1 95 ? 1.866 4.434 5.012 1.00 87.94 95 PHE A C 1
ATOM 708 O O . PHE A 1 95 ? 1.372 5.022 5.970 1.00 87.94 95 PHE A O 1
ATOM 715 N N . LYS A 1 96 ? 3.089 3.901 5.025 1.00 88.19 96 LYS A N 1
ATOM 716 C CA . LYS A 1 96 ? 4.040 3.997 6.134 1.00 88.19 96 LYS A CA 1
ATOM 717 C C . LYS A 1 96 ? 5.198 4.921 5.783 1.00 88.19 96 LYS A C 1
ATOM 719 O O . LYS A 1 96 ? 5.491 5.126 4.600 1.00 88.19 96 LYS A O 1
ATOM 724 N N . CYS A 1 97 ? 5.866 5.465 6.792 1.00 88.88 97 CYS A N 1
ATOM 725 C CA . CYS A 1 97 ? 7.011 6.343 6.613 1.00 88.88 97 CYS A CA 1
ATOM 726 C C . CYS A 1 97 ? 8.303 5.534 6.427 1.00 88.88 97 CYS A C 1
ATOM 728 O O . CYS A 1 97 ? 8.967 5.149 7.388 1.00 88.88 97 CYS A O 1
ATOM 730 N N . LEU A 1 98 ? 8.666 5.253 5.172 1.00 86.25 98 LEU A N 1
ATOM 731 C CA . LEU A 1 98 ? 9.740 4.311 4.842 1.00 86.25 98 LEU A CA 1
ATOM 732 C C . LEU A 1 98 ? 11.016 5.012 4.355 1.00 86.25 98 LEU A C 1
ATOM 734 O O . LEU A 1 98 ? 10.965 5.952 3.558 1.00 86.25 98 LEU A O 1
ATOM 738 N N . ASP A 1 99 ? 12.167 4.495 4.798 1.00 80.44 99 ASP A N 1
ATOM 739 C CA . ASP A 1 99 ? 13.500 4.881 4.321 1.00 80.44 99 ASP A CA 1
ATOM 740 C C . ASP A 1 99 ? 13.751 4.310 2.913 1.00 80.44 99 ASP A C 1
ATOM 742 O O . ASP A 1 99 ? 13.609 3.107 2.678 1.00 80.44 99 ASP A O 1
ATOM 746 N N . GLN A 1 100 ? 14.169 5.154 1.963 1.00 69.31 100 GLN A N 1
ATOM 747 C CA . GLN A 1 100 ? 14.416 4.719 0.580 1.00 69.31 100 GLN A CA 1
ATOM 748 C C . GLN A 1 100 ? 15.833 4.157 0.339 1.00 69.31 100 GLN A C 1
ATOM 750 O O . GLN A 1 100 ? 16.123 3.704 -0.765 1.00 69.31 100 GLN A O 1
ATOM 755 N N . GLY A 1 101 ? 16.708 4.144 1.350 1.00 59.59 101 GLY A N 1
ATOM 756 C CA . GLY A 1 101 ? 18.043 3.531 1.272 1.00 59.59 101 GLY A CA 1
ATOM 757 C C . GLY A 1 101 ? 19.168 4.412 0.704 1.00 59.59 101 GLY A C 1
ATOM 758 O O . GLY A 1 101 ? 20.289 3.924 0.595 1.00 59.59 101 GLY A O 1
ATOM 759 N N . ASP A 1 102 ? 18.903 5.690 0.402 1.00 56.59 102 ASP A N 1
ATOM 760 C CA . ASP A 1 102 ? 19.891 6.647 -0.140 1.00 56.59 102 ASP A CA 1
ATOM 761 C C . ASP A 1 102 ? 20.360 7.723 0.881 1.00 56.59 102 ASP A C 1
ATOM 763 O O . ASP A 1 102 ? 21.208 8.554 0.553 1.00 56.59 102 ASP A O 1
ATOM 767 N N . GLY A 1 103 ? 19.837 7.729 2.116 1.00 55.22 103 GLY A N 1
ATOM 768 C CA . GLY A 1 103 ? 20.083 8.753 3.152 1.00 55.22 103 GLY A CA 1
ATOM 769 C C . GLY A 1 103 ? 18.822 9.042 3.981 1.00 55.22 103 GLY A C 1
ATOM 770 O O . GLY A 1 103 ? 17.791 8.447 3.697 1.00 55.22 103 GLY A O 1
ATOM 771 N N . GLU A 1 104 ? 18.903 9.932 4.984 1.00 58.72 104 GLU A N 1
ATOM 772 C CA . GLU A 1 104 ? 17.880 10.253 6.021 1.00 58.72 104 GLU A CA 1
ATOM 773 C C . GLU A 1 104 ? 16.476 10.686 5.518 1.00 58.72 104 GLU A C 1
ATOM 775 O O . GLU A 1 104 ? 15.633 11.101 6.313 1.00 58.72 104 GLU A O 1
ATOM 780 N N . GLU A 1 105 ? 16.207 10.637 4.213 1.00 73.25 105 GLU A N 1
ATOM 781 C CA . GLU A 1 105 ? 14.957 11.103 3.617 1.00 73.25 105 GLU A CA 1
ATOM 782 C C . GLU A 1 105 ? 13.942 9.953 3.497 1.00 73.25 105 GLU A C 1
ATOM 784 O O . GLU A 1 105 ? 14.145 8.970 2.775 1.00 73.25 105 GLU A O 1
ATOM 789 N N . ARG A 1 106 ? 12.833 10.095 4.230 1.00 84.94 106 ARG A N 1
ATOM 790 C CA . ARG A 1 106 ? 11.730 9.133 4.301 1.00 84.94 106 ARG A CA 1
ATOM 791 C C . ARG A 1 106 ? 10.513 9.637 3.566 1.00 84.94 106 ARG A C 1
ATOM 793 O O . ARG A 1 106 ? 10.240 10.838 3.534 1.00 84.94 106 ARG A O 1
ATOM 800 N N . PHE A 1 107 ? 9.744 8.701 3.028 1.00 86.12 107 PHE A N 1
ATOM 801 C CA . PHE A 1 107 ? 8.539 9.016 2.278 1.00 86.12 107 PHE A CA 1
ATOM 802 C C . PHE A 1 107 ? 7.390 8.088 2.649 1.00 86.12 107 PHE A C 1
ATOM 804 O O . PHE A 1 107 ? 7.596 6.916 2.964 1.00 86.12 107 PHE A O 1
ATOM 811 N N . CYS A 1 108 ? 6.171 8.607 2.537 1.00 87.69 108 CYS A N 1
ATOM 812 C CA . CYS A 1 108 ? 4.957 7.819 2.676 1.00 87.69 108 CYS A CA 1
ATOM 813 C C . CYS A 1 108 ? 4.823 6.843 1.505 1.00 87.69 108 CYS A C 1
ATOM 815 O O . CYS A 1 108 ? 4.614 7.249 0.359 1.00 87.69 108 CYS A O 1
ATOM 817 N N . ALA A 1 109 ? 4.943 5.553 1.798 1.00 87.50 109 ALA A N 1
ATOM 818 C CA . ALA A 1 109 ? 4.979 4.476 0.821 1.00 87.50 109 ALA A CA 1
ATOM 819 C C . ALA A 1 109 ? 4.258 3.235 1.356 1.00 87.50 109 ALA A C 1
ATOM 821 O O . ALA A 1 109 ? 4.150 3.042 2.563 1.00 87.50 109 ALA A O 1
ATOM 822 N N . LEU A 1 110 ? 3.756 2.378 0.464 1.00 87.31 110 LEU A N 1
ATOM 823 C CA . LEU A 1 110 ? 3.225 1.090 0.908 1.00 87.31 110 LEU A CA 1
ATOM 824 C C . LEU A 1 110 ? 4.370 0.171 1.326 1.00 87.31 110 LEU A C 1
ATOM 826 O O . LEU A 1 110 ? 5.378 0.057 0.623 1.00 87.31 110 LEU A O 1
ATOM 830 N N . GLU A 1 111 ? 4.177 -0.510 2.450 1.00 87.56 111 GLU A N 1
ATOM 831 C CA . GLU A 1 111 ? 5.092 -1.538 2.927 1.00 87.56 111 GLU A CA 1
ATOM 832 C C . GLU A 1 111 ? 5.156 -2.702 1.935 1.00 87.56 111 GLU A C 1
ATOM 834 O O . GLU A 1 111 ? 4.137 -3.153 1.410 1.00 87.56 111 GLU A O 1
ATOM 839 N N . SER A 1 112 ? 6.365 -3.182 1.651 1.00 85.12 112 SER A N 1
ATOM 840 C CA . SER A 1 112 ? 6.570 -4.368 0.819 1.00 85.12 112 SER A CA 1
ATOM 841 C C . SER A 1 112 ? 6.290 -5.645 1.605 1.00 85.12 112 SER A C 1
ATOM 843 O O . SER A 1 112 ? 6.710 -5.749 2.752 1.00 85.12 112 SER A O 1
ATOM 845 N N . CYS A 1 113 ? 5.688 -6.642 0.963 1.00 87.56 113 CYS A N 1
ATOM 846 C CA . CYS A 1 113 ? 5.396 -7.948 1.564 1.00 87.56 113 CYS A CA 1
ATOM 847 C C . CYS A 1 113 ? 6.005 -9.093 0.743 1.00 87.56 113 CYS A C 1
ATOM 849 O O . CYS A 1 113 ? 6.065 -9.016 -0.490 1.00 87.56 113 CYS A O 1
ATOM 851 N N . ALA A 1 114 ? 6.454 -10.166 1.405 1.00 81.50 114 ALA A N 1
ATOM 852 C CA . ALA A 1 114 ? 6.900 -11.390 0.740 1.00 81.50 114 ALA A CA 1
ATOM 853 C C . ALA A 1 114 ? 5.793 -12.459 0.667 1.00 81.50 114 ALA A C 1
ATOM 855 O O . ALA A 1 114 ? 4.714 -12.340 1.242 1.00 81.50 114 ALA A O 1
ATOM 856 N N . ILE A 1 115 ? 6.059 -13.539 -0.075 1.00 61.19 115 ILE A N 1
ATOM 857 C CA . ILE A 1 115 ? 5.153 -14.695 -0.151 1.00 61.19 115 ILE A CA 1
ATOM 858 C C . ILE A 1 115 ? 5.155 -15.403 1.209 1.00 61.19 115 ILE A C 1
ATOM 860 O O . ILE A 1 115 ? 6.174 -15.970 1.592 1.00 61.19 115 ILE A O 1
ATOM 864 N N . GLY A 1 116 ? 4.012 -15.399 1.897 1.00 63.62 116 GLY A N 1
ATOM 865 C CA . GLY A 1 116 ? 3.860 -15.988 3.232 1.00 63.62 116 GLY A CA 1
ATOM 866 C C . GLY A 1 116 ? 3.998 -14.988 4.383 1.00 63.62 116 GLY A C 1
ATOM 867 O O . GLY A 1 116 ? 3.719 -15.365 5.519 1.00 63.62 116 GLY A O 1
ATOM 868 N N . ASP A 1 117 ? 4.356 -13.732 4.096 1.00 70.69 117 ASP A N 1
ATOM 869 C CA . ASP A 1 117 ? 4.205 -12.642 5.059 1.00 70.69 117 ASP A CA 1
ATOM 870 C C . ASP A 1 117 ? 2.740 -12.205 5.079 1.00 70.69 117 ASP A C 1
ATOM 872 O O . ASP A 1 117 ? 2.174 -11.808 4.054 1.00 70.69 117 ASP A O 1
ATOM 876 N N . ASN A 1 118 ? 2.120 -12.277 6.254 1.00 71.81 118 ASN A N 1
ATOM 877 C CA . ASN A 1 118 ? 0.793 -11.721 6.455 1.00 71.81 118 ASN A CA 1
ATOM 878 C C . ASN A 1 118 ? 0.943 -10.231 6.748 1.00 71.81 118 ASN A C 1
ATOM 880 O O . ASN A 1 118 ? 1.465 -9.850 7.795 1.00 71.81 118 ASN A O 1
ATOM 884 N N . CYS A 1 119 ? 0.477 -9.398 5.818 1.00 86.06 119 CYS A N 1
ATOM 885 C CA . CYS A 1 119 ? 0.211 -8.000 6.119 1.00 86.06 119 CYS A CA 1
ATOM 886 C C . CYS A 1 119 ? -0.759 -7.915 7.308 1.00 86.06 119 CYS A C 1
ATOM 888 O O . CYS A 1 119 ? -1.630 -8.772 7.476 1.00 86.06 119 CYS A O 1
ATOM 890 N N . GLU A 1 120 ? -0.599 -6.886 8.132 1.00 85.44 120 GLU A N 1
ATOM 891 C CA . GLU A 1 120 ? -1.502 -6.632 9.250 1.00 85.44 120 GLU A CA 1
ATOM 892 C C . GLU A 1 120 ? -2.918 -6.393 8.719 1.00 85.44 120 GLU A C 1
ATOM 894 O O . GLU A 1 120 ? -3.130 -5.503 7.894 1.00 85.44 120 GLU A O 1
ATOM 899 N N . TYR A 1 121 ? -3.888 -7.199 9.156 1.00 79.81 121 TYR A N 1
ATOM 900 C CA . TYR A 1 121 ? -5.283 -7.029 8.753 1.00 79.81 121 TYR A CA 1
ATOM 901 C C . TYR A 1 121 ? -5.757 -5.598 9.096 1.00 79.81 121 TYR A C 1
ATOM 903 O O . TYR A 1 121 ? -5.462 -5.132 10.191 1.00 79.81 121 TYR A O 1
ATOM 911 N N . PRO A 1 122 ? -6.502 -4.886 8.221 1.00 85.38 122 PRO A N 1
ATOM 912 C CA . PRO A 1 122 ? -7.152 -5.313 6.971 1.00 85.38 122 PRO A CA 1
ATOM 913 C C . PRO A 1 122 ? -6.291 -5.249 5.707 1.00 85.38 122 PRO A C 1
ATOM 915 O O . PRO A 1 122 ? -6.836 -5.199 4.603 1.00 85.38 122 PRO A O 1
ATOM 918 N N . LEU A 1 123 ? -4.970 -5.190 5.817 1.00 90.12 123 LEU A N 1
ATOM 919 C CA . LEU A 1 123 ? -4.103 -5.195 4.649 1.00 90.12 123 LEU A CA 1
ATOM 920 C C . LEU A 1 123 ? -3.891 -6.616 4.126 1.00 90.12 123 LEU A C 1
ATOM 922 O O . LEU A 1 123 ? -3.804 -7.581 4.882 1.00 90.12 123 LEU A O 1
ATOM 926 N N . GLU A 1 124 ? -3.762 -6.732 2.813 1.00 89.06 124 GLU A N 1
ATOM 927 C CA . GLU A 1 124 ? -3.394 -7.954 2.116 1.00 89.06 124 GLU A CA 1
ATOM 928 C C . GLU A 1 124 ? -2.208 -7.700 1.184 1.00 89.06 124 GLU A C 1
ATOM 930 O O . GLU A 1 124 ? -1.992 -6.585 0.695 1.00 89.06 124 GLU A O 1
ATOM 935 N N . CYS A 1 125 ? -1.414 -8.745 0.958 1.00 89.62 125 CY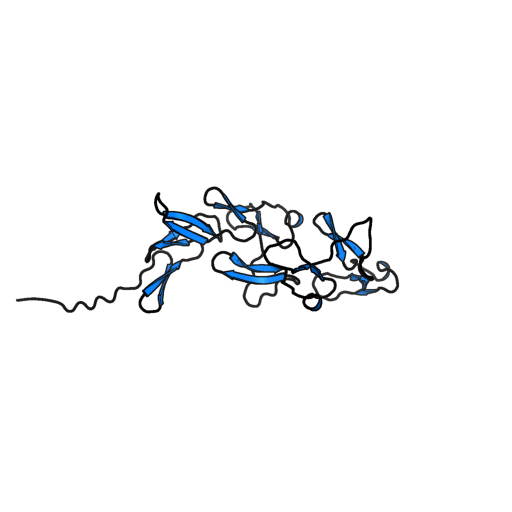S A N 1
ATOM 936 C CA . CYS A 1 125 ? -0.255 -8.662 0.085 1.00 89.62 125 CYS A CA 1
ATOM 937 C C . CYS A 1 125 ? -0.702 -8.725 -1.379 1.00 89.62 125 CYS A C 1
ATOM 939 O O . CYS A 1 125 ? -1.060 -9.791 -1.885 1.00 89.62 125 CYS A O 1
ATOM 941 N N . VAL A 1 126 ? -0.668 -7.583 -2.065 1.00 87.12 126 VAL A N 1
ATOM 942 C CA . VAL A 1 126 ? -1.088 -7.448 -3.464 1.00 87.12 126 VAL A CA 1
ATOM 943 C C . VAL A 1 126 ? 0.133 -7.318 -4.365 1.00 87.12 126 VAL A C 1
ATOM 945 O O . VAL A 1 126 ? 1.020 -6.502 -4.116 1.00 87.12 126 VAL A O 1
ATOM 948 N N . ASP A 1 127 ? 0.162 -8.097 -5.447 1.00 86.38 127 ASP A N 1
ATOM 949 C CA . ASP A 1 127 ? 1.167 -7.968 -6.501 1.00 86.38 127 ASP A CA 1
ATOM 950 C C . ASP A 1 127 ? 0.735 -6.906 -7.520 1.00 86.38 127 ASP A C 1
ATOM 952 O O . ASP A 1 127 ? -0.209 -7.098 -8.287 1.00 86.38 127 ASP A O 1
ATOM 956 N N . LEU A 1 128 ? 1.428 -5.767 -7.524 1.00 78.94 128 LEU A N 1
ATOM 957 C CA . LEU A 1 128 ? 1.210 -4.681 -8.484 1.00 78.94 128 LEU A CA 1
ATOM 958 C C . LEU A 1 128 ? 2.028 -4.860 -9.777 1.00 78.94 128 LEU A C 1
ATOM 960 O O . LEU A 1 128 ? 2.160 -3.923 -10.573 1.00 78.94 128 LEU A O 1
ATOM 964 N N . GLY A 1 129 ? 2.599 -6.048 -9.980 1.00 73.00 129 GLY A N 1
ATOM 965 C CA . GLY A 1 129 ? 3.440 -6.401 -11.113 1.00 73.00 129 GLY A CA 1
ATOM 966 C C . GLY A 1 129 ? 4.778 -5.664 -11.117 1.00 73.00 129 GLY A C 1
ATOM 967 O O . GLY A 1 129 ? 5.189 -5.039 -10.136 1.00 73.00 129 GLY A O 1
ATOM 968 N N . ASP A 1 130 ? 5.447 -5.673 -12.271 1.00 60.59 130 ASP A N 1
ATOM 969 C CA . ASP A 1 130 ? 6.821 -5.169 -12.446 1.00 60.59 130 ASP A CA 1
ATOM 970 C C . ASP A 1 130 ? 7.025 -3.688 -12.063 1.00 60.59 130 ASP A C 1
ATOM 972 O O . ASP A 1 130 ? 8.158 -3.227 -11.893 1.00 60.59 130 ASP A O 1
ATOM 976 N N . LYS A 1 131 ? 5.933 -2.919 -11.955 1.00 59.66 131 LYS A N 1
ATOM 977 C CA . LYS A 1 131 ? 5.940 -1.483 -11.641 1.00 59.66 131 LYS A CA 1
ATOM 978 C C . LYS A 1 131 ? 5.890 -1.184 -10.144 1.00 59.66 131 LYS A C 1
ATOM 980 O O . LYS A 1 131 ? 6.468 -0.190 -9.720 1.00 59.66 131 LYS A O 1
ATOM 985 N N . GLY A 1 132 ? 5.180 -1.998 -9.365 1.00 65.50 132 GLY A N 1
ATOM 986 C CA . GLY A 1 132 ? 4.939 -1.738 -7.942 1.00 65.50 132 GLY A CA 1
ATOM 987 C C . GLY A 1 132 ? 5.508 -2.799 -7.006 1.00 65.50 132 GLY A C 1
ATOM 988 O O . GLY A 1 132 ? 5.726 -2.503 -5.834 1.00 65.50 132 GLY A O 1
ATOM 989 N N . GLY A 1 133 ? 5.802 -3.997 -7.519 1.00 77.94 133 GLY A N 1
ATOM 990 C CA . GLY A 1 133 ? 6.147 -5.150 -6.697 1.00 77.94 133 GLY A CA 1
ATOM 991 C C . GLY A 1 133 ? 4.986 -5.583 -5.800 1.00 77.94 133 GLY A C 1
ATOM 992 O O . GLY A 1 133 ? 3.842 -5.158 -5.977 1.00 77.94 133 GLY A O 1
ATOM 993 N N . LYS A 1 134 ? 5.296 -6.433 -4.821 1.00 85.50 134 LYS A N 1
ATOM 994 C CA . LYS A 1 134 ? 4.336 -6.898 -3.818 1.00 85.50 134 LYS A CA 1
ATOM 995 C C . LYS A 1 134 ? 4.299 -5.946 -2.635 1.00 85.50 134 LYS A C 1
ATOM 997 O O . LYS A 1 134 ? 5.343 -5.661 -2.045 1.00 85.50 134 LYS A O 1
ATOM 1002 N N . VAL A 1 135 ? 3.109 -5.457 -2.306 1.00 87.56 135 VAL A N 1
ATOM 1003 C CA . VAL A 1 135 ? 2.900 -4.459 -1.253 1.00 87.56 135 VAL A CA 1
ATOM 1004 C C . VAL A 1 135 ? 1.637 -4.739 -0.445 1.00 87.56 135 VAL A C 1
ATOM 1006 O O . VAL A 1 135 ? 0.677 -5.308 -0.962 1.00 87.56 135 VAL A O 1
ATOM 1009 N N . CYS A 1 136 ? 1.623 -4.299 0.810 1.00 89.94 136 CYS A N 1
ATOM 1010 C CA . CYS A 1 136 ? 0.450 -4.352 1.670 1.00 89.94 136 CYS A CA 1
ATOM 1011 C C . CYS A 1 136 ? -0.545 -3.252 1.276 1.00 89.94 136 CYS A C 1
ATOM 1013 O O . CYS A 1 136 ? -0.265 -2.062 1.423 1.00 89.94 136 CYS A O 1
ATOM 1015 N N . LYS A 1 137 ? -1.714 -3.644 0.763 1.00 88.69 137 LYS A N 1
ATOM 1016 C CA . LYS A 1 137 ? -2.830 -2.745 0.423 1.00 88.69 137 LYS A CA 1
ATOM 1017 C C . LYS A 1 137 ? -4.075 -3.123 1.213 1.00 88.69 137 LYS A C 1
ATOM 1019 O O . LYS A 1 137 ? -4.225 -4.275 1.589 1.00 88.69 137 LYS A O 1
ATOM 1024 N N . ARG A 1 138 ? -4.991 -2.168 1.421 1.00 90.19 138 ARG A N 1
ATOM 1025 C CA . ARG A 1 138 ? -6.321 -2.455 1.987 1.00 90.19 138 ARG A CA 1
ATOM 1026 C C . ARG A 1 138 ? -7.003 -3.562 1.185 1.00 90.19 138 ARG A C 1
ATOM 1028 O O . ARG A 1 138 ? -7.092 -3.445 -0.039 1.00 90.19 138 ARG A O 1
ATOM 1035 N N . LYS A 1 139 ? -7.499 -4.574 1.895 1.00 91.06 139 LYS A N 1
ATOM 1036 C CA . LYS A 1 139 ? -8.267 -5.677 1.332 1.00 91.06 139 LYS A CA 1
ATOM 1037 C C . LYS A 1 139 ? -9.498 -5.152 0.600 1.00 91.06 139 LYS A C 1
ATOM 1039 O O . LYS A 1 139 ? -10.257 -4.350 1.155 1.00 91.06 139 LYS A O 1
ATOM 1044 N N . LEU A 1 140 ? -9.685 -5.606 -0.636 1.00 91.75 140 LEU A N 1
ATOM 1045 C CA . LEU A 1 140 ? -10.896 -5.325 -1.406 1.00 91.75 140 LEU A CA 1
ATOM 1046 C C . LEU A 1 140 ? -12.082 -6.128 -0.866 1.00 91.75 140 LEU A C 1
ATOM 1048 O O . LEU A 1 140 ? -11.925 -7.255 -0.398 1.00 91.75 140 LEU A O 1
ATOM 1052 N N . CYS A 1 141 ? -13.276 -5.557 -0.964 1.00 93.25 141 CYS A N 1
ATOM 1053 C CA . CYS A 1 141 ? -14.514 -6.202 -0.540 1.00 93.25 141 CYS A CA 1
ATOM 1054 C C . CYS A 1 141 ? -15.630 -5.955 -1.558 1.00 93.25 141 CYS A C 1
ATOM 1056 O O . CYS A 1 141 ? -15.647 -4.946 -2.266 1.00 93.25 141 CYS A O 1
ATOM 1058 N N . SER A 1 142 ? -16.564 -6.896 -1.633 1.00 92.81 142 SER A N 1
ATOM 1059 C CA . SER A 1 142 ? -17.806 -6.770 -2.402 1.00 92.81 142 SER A CA 1
ATOM 1060 C C . SER A 1 142 ? -19.021 -6.660 -1.483 1.00 92.81 142 SER A C 1
ATOM 1062 O O . SER A 1 142 ? -19.993 -5.986 -1.828 1.00 92.81 142 SER A O 1
ATOM 1064 N N . GLU A 1 143 ? -18.949 -7.287 -0.311 1.00 92.56 143 GLU A N 1
ATOM 1065 C CA . GLU A 1 143 ? -19.997 -7.321 0.706 1.00 92.56 143 GLU A CA 1
ATOM 1066 C C . GLU A 1 143 ? -19.412 -7.221 2.123 1.00 92.56 143 GLU A C 1
ATOM 1068 O O . GLU A 1 143 ? -18.217 -7.415 2.336 1.00 92.56 143 GLU A O 1
ATOM 1073 N N . GLU A 1 144 ? -20.259 -6.922 3.110 1.00 89.19 144 GLU A N 1
ATOM 1074 C CA . GLU A 1 144 ? -19.838 -6.716 4.506 1.00 89.19 144 GLU A CA 1
ATOM 1075 C C . GLU A 1 144 ? -19.169 -7.952 5.126 1.00 89.19 144 GLU A C 1
ATOM 1077 O O . GLU A 1 144 ? -18.242 -7.828 5.921 1.00 89.19 144 GLU A O 1
ATOM 1082 N N . SER A 1 145 ? -19.588 -9.156 4.726 1.00 90.12 145 SER A N 1
ATOM 1083 C CA . SER A 1 145 ? -19.020 -10.425 5.199 1.00 90.12 145 SER A CA 1
ATOM 1084 C C . SER A 1 145 ? -17.570 -10.659 4.776 1.00 90.12 145 SER A C 1
ATOM 1086 O O . SER A 1 145 ? -16.898 -11.501 5.375 1.00 90.12 145 SER A O 1
ATOM 1088 N N . ASP A 1 146 ? -17.061 -9.916 3.788 1.00 90.81 146 ASP A N 1
ATOM 1089 C CA . ASP A 1 146 ? -15.648 -9.976 3.404 1.00 90.81 146 ASP A CA 1
ATOM 1090 C C . ASP A 1 146 ? -14.739 -9.345 4.469 1.00 90.81 146 ASP A C 1
ATOM 1092 O O . ASP A 1 146 ? -13.535 -9.640 4.518 1.00 90.81 146 ASP A O 1
ATOM 1096 N N . CYS A 1 147 ? -15.298 -8.483 5.320 1.00 90.38 147 CYS A N 1
ATOM 1097 C CA . CYS A 1 147 ? -14.579 -7.723 6.325 1.00 90.38 147 CYS A CA 1
ATOM 1098 C C . CYS A 1 147 ? -14.780 -8.324 7.721 1.00 90.38 147 CYS A C 1
ATOM 1100 O O . CYS A 1 147 ? -15.877 -8.672 8.152 1.00 90.38 147 CYS A O 1
ATOM 1102 N N . LYS A 1 148 ? -13.679 -8.459 8.463 1.00 89.12 148 LYS A N 1
ATOM 1103 C CA . LYS A 1 148 ? -13.703 -8.795 9.885 1.00 89.12 148 LYS A CA 1
ATOM 1104 C C . LYS A 1 148 ? -14.255 -7.605 10.666 1.00 89.12 148 LYS A C 1
ATOM 1106 O O . LYS A 1 148 ? -13.693 -6.511 10.605 1.00 89.12 148 LYS A O 1
ATOM 1111 N N . TYR A 1 149 ? -15.297 -7.865 11.450 1.00 81.31 149 TYR A N 1
ATOM 1112 C CA . TYR A 1 149 ? -15.837 -6.914 12.415 1.00 81.31 149 TYR A CA 1
ATOM 1113 C C . TYR A 1 149 ? -14.720 -6.384 13.337 1.00 81.31 149 TYR A C 1
ATOM 1115 O O . TYR A 1 149 ? -13.958 -7.197 13.877 1.00 81.31 149 TYR A O 1
ATOM 1123 N N . PRO A 1 150 ? -14.619 -5.062 13.562 1.00 84.06 150 PRO A N 1
ATOM 1124 C CA . PRO A 1 150 ? -15.637 -4.031 13.298 1.00 84.06 150 PRO A CA 1
ATOM 1125 C C . PRO A 1 150 ? -15.544 -3.298 11.947 1.00 84.06 150 PRO A C 1
ATOM 1127 O O . PRO A 1 150 ? -16.213 -2.287 11.767 1.00 84.06 150 PRO A O 1
ATOM 1130 N N . LEU A 1 151 ? -14.714 -3.755 11.009 1.00 88.75 151 LEU A N 1
ATOM 1131 C CA . LEU A 1 151 ? -14.585 -3.095 9.710 1.00 88.75 151 LEU A CA 1
ATOM 1132 C C . LEU A 1 151 ? -15.745 -3.463 8.782 1.00 88.75 151 LEU A C 1
ATOM 1134 O O . LEU A 1 151 ? -16.224 -4.597 8.808 1.00 88.75 151 LEU A O 1
ATOM 1138 N N . THR A 1 152 ? -16.116 -2.520 7.920 1.00 90.19 152 THR A N 1
ATOM 1139 C CA . THR A 1 152 ? -17.205 -2.627 6.942 1.00 90.19 152 THR A CA 1
ATOM 1140 C C . THR A 1 152 ? -16.691 -2.413 5.518 1.00 90.19 152 THR A C 1
ATOM 1142 O O . THR A 1 152 ? -15.549 -1.986 5.296 1.00 90.19 152 THR A O 1
ATOM 1145 N N . CYS A 1 153 ? -17.516 -2.751 4.529 1.00 92.50 153 CYS A N 1
ATOM 1146 C CA . CYS A 1 153 ? -17.171 -2.651 3.120 1.00 92.50 153 CYS A CA 1
ATOM 1147 C C . CYS A 1 153 ? -17.483 -1.261 2.550 1.00 92.50 153 CYS A C 1
ATOM 1149 O O . CYS A 1 153 ? -18.538 -1.006 1.956 1.00 92.50 153 CYS A O 1
ATOM 1151 N N . VAL A 1 154 ? -16.524 -0.346 2.693 1.00 90.38 154 VAL A N 1
ATOM 1152 C CA . VAL A 1 154 ? -16.706 1.072 2.362 1.00 90.38 154 VAL A CA 1
ATOM 1153 C C . VAL A 1 154 ? -16.170 1.436 0.976 1.00 90.38 154 VAL A C 1
ATOM 1155 O O . VAL A 1 154 ? -15.143 0.925 0.519 1.00 90.38 154 VAL A O 1
ATOM 1158 N N . ASP A 1 155 ? -16.860 2.355 0.297 1.00 89.62 155 ASP A N 1
ATOM 1159 C CA . ASP A 1 155 ? -16.358 3.002 -0.919 1.00 89.62 155 ASP A CA 1
ATOM 1160 C C . ASP A 1 155 ? -15.584 4.265 -0.536 1.00 89.62 155 ASP A C 1
ATOM 1162 O O . ASP A 1 155 ? -16.160 5.244 -0.063 1.00 89.62 155 ASP A O 1
ATOM 1166 N N . LEU A 1 156 ? -14.268 4.228 -0.732 1.00 83.88 156 LEU A N 1
ATOM 1167 C CA . LEU A 1 156 ? -13.372 5.339 -0.412 1.00 83.88 156 LEU A CA 1
ATOM 1168 C C . LEU A 1 156 ? -13.181 6.312 -1.588 1.00 83.88 156 LEU A C 1
ATOM 1170 O O . LEU A 1 156 ? -12.341 7.203 -1.517 1.00 83.88 156 LEU A O 1
ATOM 1174 N N . GLY A 1 157 ? -13.922 6.143 -2.690 1.00 79.31 157 GLY A N 1
ATOM 1175 C CA . GLY A 1 157 ? -13.799 6.985 -3.883 1.00 79.31 157 GLY A CA 1
ATOM 1176 C C . GLY A 1 157 ? -12.577 6.671 -4.754 1.00 79.31 157 GLY A C 1
ATOM 1177 O O . GLY A 1 157 ? -12.286 7.397 -5.709 1.00 79.31 157 GLY A O 1
ATOM 1178 N N . ASP A 1 158 ? -11.870 5.580 -4.458 1.00 77.62 158 ASP A N 1
ATOM 1179 C CA . ASP A 1 158 ? -10.744 5.097 -5.248 1.00 77.62 158 ASP A CA 1
ATOM 1180 C C . ASP A 1 158 ? -11.209 4.289 -6.466 1.00 77.62 158 ASP A C 1
ATOM 1182 O O . ASP A 1 158 ? -12.186 3.544 -6.423 1.00 77.62 158 ASP A O 1
ATOM 1186 N N . ARG A 1 159 ? -10.425 4.321 -7.551 1.00 76.25 159 ARG A N 1
ATOM 1187 C CA . ARG A 1 159 ? -10.677 3.482 -8.744 1.00 76.25 159 ARG A CA 1
ATOM 1188 C C . ARG A 1 159 ? -10.499 1.979 -8.499 1.00 76.25 159 ARG A C 1
ATOM 1190 O O . ARG A 1 159 ? -10.871 1.188 -9.359 1.00 76.25 159 ARG A O 1
ATOM 1197 N N . ASP A 1 160 ? -9.920 1.612 -7.359 1.00 79.69 160 ASP A N 1
ATOM 1198 C CA . ASP A 1 160 ? -9.611 0.231 -6.982 1.00 79.69 160 ASP A CA 1
ATOM 1199 C C . ASP A 1 160 ? -10.848 -0.524 -6.437 1.00 79.69 160 ASP A C 1
ATOM 1201 O O . ASP A 1 160 ? -10.777 -1.736 -6.266 1.00 79.69 160 ASP A O 1
ATOM 1205 N N . GLY A 1 161 ? -11.978 0.160 -6.200 1.00 87.38 161 GLY A N 1
ATOM 1206 C CA . GLY A 1 161 ? -13.212 -0.428 -5.661 1.00 87.38 161 GLY A CA 1
ATOM 1207 C C . GLY A 1 161 ? -13.354 -0.299 -4.139 1.00 87.38 161 GLY A C 1
ATOM 1208 O O . GLY A 1 161 ? -12.544 0.364 -3.481 1.00 87.38 161 GLY A O 1
ATOM 1209 N N . LYS A 1 162 ? -14.404 -0.928 -3.586 1.00 92.12 162 LYS A N 1
ATOM 1210 C CA . LYS A 1 162 ? -14.693 -0.924 -2.144 1.00 92.12 162 LYS A CA 1
ATOM 1211 C C . LYS A 1 162 ? -13.658 -1.727 -1.362 1.00 92.12 162 LYS A C 1
ATOM 1213 O O . LYS A 1 162 ? -13.108 -2.713 -1.857 1.00 92.12 162 LYS A O 1
ATOM 1218 N N . LYS A 1 163 ? -13.391 -1.292 -0.134 1.00 93.25 163 LYS A N 1
ATOM 1219 C CA . LYS A 1 163 ? -12.330 -1.822 0.726 1.00 93.25 163 LYS A CA 1
ATOM 1220 C C . LYS A 1 163 ? -12.834 -2.012 2.147 1.00 93.25 163 LYS A C 1
ATOM 1222 O O . LYS A 1 163 ? -13.681 -1.253 2.608 1.00 93.25 163 LYS A O 1
ATOM 1227 N N . CYS A 1 164 ? -12.247 -2.971 2.856 1.00 91.69 164 CYS A N 1
ATOM 1228 C CA . CYS A 1 164 ? -12.469 -3.099 4.289 1.00 91.69 164 CYS A CA 1
ATOM 1229 C C . CYS A 1 164 ? -11.808 -1.927 5.019 1.00 91.69 164 CYS A C 1
ATOM 1231 O O . CYS A 1 164 ? -10.579 -1.802 5.027 1.00 91.69 164 CYS A O 1
ATOM 1233 N N . ALA A 1 165 ? -12.616 -1.069 5.631 1.00 89.50 165 ALA A N 1
ATOM 1234 C CA . ALA A 1 165 ? -12.145 0.000 6.502 1.00 89.50 165 ALA A CA 1
ATOM 1235 C C . ALA A 1 165 ? -13.173 0.272 7.603 1.00 89.50 165 ALA A C 1
ATOM 1237 O O . ALA A 1 165 ? -14.263 -0.294 7.608 1.00 89.50 165 ALA A O 1
ATOM 1238 N N . TYR A 1 166 ? -12.808 1.120 8.556 1.00 87.56 166 TYR A N 1
ATOM 1239 C CA . TYR A 1 166 ? -13.771 1.594 9.535 1.00 87.56 166 TYR A CA 1
ATOM 1240 C C . TYR A 1 166 ? -14.774 2.548 8.885 1.00 87.56 166 TYR A C 1
ATOM 1242 O O . TYR A 1 166 ? -14.408 3.365 8.036 1.00 87.56 166 TYR A O 1
ATOM 1250 N N . GLU A 1 167 ? -16.026 2.463 9.321 1.00 87.00 167 GLU A N 1
ATOM 1251 C CA . GLU A 1 167 ? -17.052 3.428 8.948 1.00 87.00 167 GLU A CA 1
ATOM 1252 C C . GLU A 1 167 ? -16.722 4.804 9.543 1.00 87.00 167 GLU A C 1
ATOM 1254 O O . GLU A 1 167 ? -16.331 4.911 10.706 1.00 87.00 167 GLU A O 1
ATOM 1259 N N . SER A 1 168 ? -16.857 5.864 8.747 1.00 85.31 168 SER A N 1
ATOM 1260 C CA . SER A 1 168 ? -16.656 7.239 9.211 1.00 85.31 168 SER A CA 1
ATOM 1261 C C . SER A 1 168 ? -17.823 7.708 10.080 1.00 85.31 168 SER A C 1
ATOM 1263 O O . SER A 1 168 ? -18.977 7.478 9.726 1.00 85.31 168 SER A O 1
ATOM 1265 N N . CYS A 1 169 ? -17.543 8.460 11.138 1.00 85.44 169 CYS A N 1
ATOM 1266 C CA . CYS A 1 169 ? -18.553 9.066 12.009 1.00 85.44 169 CYS A CA 1
ATOM 1267 C C . CYS A 1 169 ? -18.278 10.562 12.218 1.00 85.44 169 CYS A C 1
ATOM 1269 O O . CYS A 1 169 ? -17.215 11.070 11.858 1.00 85.44 169 CYS A O 1
ATOM 1271 N N . THR A 1 170 ? -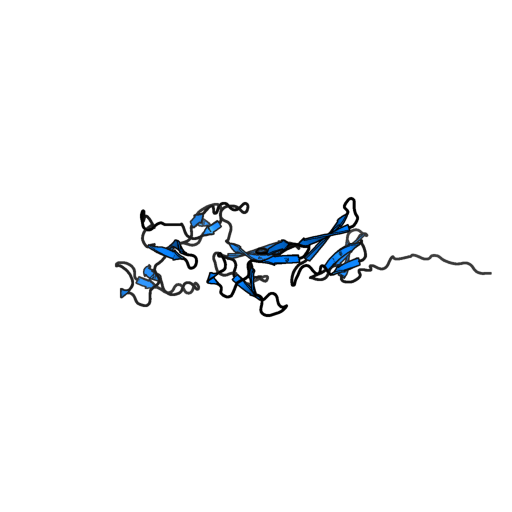19.245 11.292 12.775 1.00 80.44 170 THR A N 1
ATOM 1272 C CA . THR A 1 170 ? -19.078 12.701 13.158 1.00 80.44 170 THR A CA 1
ATOM 1273 C C . THR A 1 170 ? -19.612 12.928 14.566 1.00 80.44 170 THR A C 1
ATOM 1275 O O . THR A 1 170 ? -20.638 12.359 14.932 1.00 80.44 170 THR A O 1
ATOM 1278 N N . GLU A 1 171 ? -18.970 13.819 15.332 1.00 65.62 171 GLU A N 1
ATOM 1279 C CA . GLU A 1 171 ? -19.380 14.155 16.712 1.00 65.62 171 GLU A CA 1
ATOM 1280 C C . GLU A 1 171 ? -20.839 14.655 16.812 1.00 65.62 171 GLU A C 1
ATOM 1282 O O . GLU A 1 171 ? -21.457 14.606 17.872 1.00 65.62 171 GLU A O 1
ATOM 1287 N N . GLU A 1 172 ? -21.413 15.137 15.706 1.00 63.78 172 GLU A N 1
ATOM 1288 C CA . GLU A 1 172 ? -22.759 15.718 15.662 1.00 63.78 172 GLU A CA 1
ATOM 1289 C C . GLU A 1 172 ? -23.868 14.705 15.318 1.00 63.78 172 GLU A C 1
ATOM 1291 O O . GLU A 1 172 ? -25.052 15.020 15.474 1.00 63.78 172 GLU A O 1
ATOM 1296 N N . LYS A 1 173 ? -23.522 13.503 14.828 1.00 55.72 173 LYS A N 1
ATOM 1297 C CA . LYS A 1 173 ? -24.474 12.450 14.427 1.00 55.72 173 LYS A CA 1
ATOM 1298 C C . LYS A 1 173 ? -23.895 11.060 14.696 1.00 55.72 173 LYS A C 1
ATOM 1300 O O . LYS A 1 173 ? -23.572 10.317 13.771 1.00 55.72 173 LYS A O 1
ATOM 1305 N N . ASP A 1 174 ? -23.798 10.714 15.972 1.00 64.94 174 ASP A N 1
ATOM 1306 C CA . ASP A 1 174 ? -23.367 9.389 16.408 1.00 64.94 174 ASP A CA 1
ATOM 1307 C C . ASP A 1 174 ? -24.456 8.328 16.183 1.00 64.94 174 ASP A C 1
ATOM 1309 O O . ASP A 1 174 ? -25.474 8.297 16.877 1.00 64.94 174 ASP A O 1
ATOM 1313 N N . TYR A 1 175 ? -24.210 7.423 15.233 1.00 68.44 175 TYR A N 1
ATOM 1314 C CA . TYR A 1 175 ? -24.888 6.126 15.124 1.00 68.44 175 TYR A CA 1
ATOM 1315 C C . TYR A 1 175 ? -23.878 4.995 14.906 1.00 68.44 175 TYR A C 1
ATOM 1317 O O . TYR A 1 175 ? -24.178 4.044 14.188 1.00 68.44 175 TYR A O 1
ATOM 1325 N N . CYS A 1 176 ? -22.679 5.074 15.498 1.00 81.62 176 CYS A N 1
ATOM 1326 C CA . CYS A 1 176 ? -21.842 3.879 15.558 1.00 81.62 176 CYS A CA 1
ATOM 1327 C C . CYS A 1 176 ? -22.648 2.777 16.254 1.00 81.62 176 CYS A C 1
ATOM 1329 O O . CYS A 1 176 ? -23.163 2.978 17.358 1.00 81.62 176 CYS A O 1
ATOM 1331 N N . GLU A 1 177 ? -22.824 1.640 15.583 1.00 83.31 177 GLU A N 1
ATOM 1332 C CA . GLU A 1 177 ? -23.606 0.546 16.142 1.00 83.31 177 GLU A CA 1
ATOM 1333 C C . GLU A 1 177 ? -22.949 0.066 17.436 1.00 83.31 177 GLU A C 1
ATOM 1335 O O . GLU A 1 177 ? -21.753 -0.224 17.465 1.00 83.31 177 GLU A O 1
ATOM 1340 N N . PHE A 1 178 ? -23.723 -0.023 18.521 1.00 78.75 178 PHE A N 1
ATOM 1341 C CA . PHE A 1 178 ? -23.223 -0.571 19.779 1.00 78.75 178 PHE A CA 1
ATOM 1342 C C . PHE A 1 178 ? -22.631 -1.972 19.531 1.00 78.75 178 PHE A C 1
ATOM 1344 O O . PHE A 1 178 ? -23.325 -2.809 18.946 1.00 78.75 178 PHE A O 1
ATOM 1351 N N . PRO A 1 179 ? -21.404 -2.284 20.000 1.00 82.44 179 PRO A N 1
ATOM 1352 C CA . PRO A 1 179 ? -20.593 -1.567 21.001 1.00 82.44 179 PRO A CA 1
ATOM 1353 C C . PRO A 1 179 ? -19.544 -0.558 20.482 1.00 82.44 179 PRO A C 1
ATOM 1355 O O . PRO A 1 179 ? -18.642 -0.183 21.233 1.00 82.44 179 PRO A O 1
ATOM 1358 N N . LEU A 1 180 ? -19.592 -0.144 19.216 1.00 87.25 180 LEU A N 1
ATOM 1359 C CA . LEU A 1 180 ? -18.623 0.792 18.639 1.00 87.25 180 LEU A CA 1
ATOM 1360 C C . LEU A 1 180 ? -18.843 2.221 19.135 1.00 87.25 180 LEU A C 1
ATOM 1362 O O . LEU A 1 180 ? -19.964 2.639 19.422 1.00 87.25 180 LEU A O 1
ATOM 1366 N N . LYS A 1 181 ? -17.750 2.982 19.207 1.00 86.00 181 LYS A N 1
ATOM 1367 C CA . LYS A 1 181 ? -17.756 4.412 19.517 1.00 86.00 181 LYS A CA 1
ATOM 1368 C C . LYS A 1 181 ? -17.073 5.183 18.401 1.00 86.00 181 LYS A C 1
ATOM 1370 O O . LYS A 1 181 ? -16.171 4.664 17.742 1.00 86.00 181 LYS A O 1
ATOM 1375 N N . CYS A 1 182 ? -17.490 6.428 18.223 1.00 87.31 182 CYS A N 1
ATOM 1376 C CA . CYS A 1 182 ? -16.830 7.342 17.315 1.00 87.31 182 CYS A CA 1
ATOM 1377 C C . CYS A 1 182 ? -15.516 7.824 17.935 1.00 87.31 182 CYS A C 1
ATOM 1379 O O . CYS A 1 182 ? -15.509 8.514 18.954 1.00 87.31 182 CYS A O 1
ATOM 1381 N N . ILE A 1 183 ? -14.393 7.392 17.364 1.00 85.12 183 ILE A N 1
ATOM 1382 C CA . ILE A 1 183 ? -13.049 7.646 17.890 1.00 85.12 183 ILE A CA 1
ATOM 1383 C C . ILE A 1 183 ? -12.228 8.332 16.802 1.00 85.12 183 ILE A C 1
ATOM 1385 O O . ILE A 1 183 ? -12.280 7.949 15.633 1.00 85.12 183 ILE A O 1
ATOM 1389 N N . ALA A 1 184 ? -11.448 9.342 17.187 1.00 81.19 184 ALA A N 1
ATOM 1390 C CA . ALA A 1 184 ? -10.486 9.970 16.294 1.00 81.19 184 ALA A CA 1
ATOM 1391 C C . ALA A 1 184 ? -9.395 8.962 15.889 1.00 81.19 184 ALA A C 1
ATOM 1393 O O . ALA A 1 184 ? -8.651 8.446 16.724 1.00 81.19 184 ALA A O 1
ATOM 1394 N N . ASN A 1 185 ? -9.289 8.697 14.594 1.00 72.75 185 ASN A N 1
ATOM 1395 C CA . ASN A 1 185 ? -8.167 8.015 13.976 1.00 72.75 185 ASN A CA 1
ATOM 1396 C C . ASN A 1 185 ? -6.938 8.947 13.959 1.00 72.75 185 ASN A C 1
ATOM 1398 O O . ASN A 1 185 ? -7.073 10.173 13.992 1.00 72.75 185 ASN A O 1
ATOM 1402 N N . GLY A 1 186 ? -5.730 8.384 13.856 1.00 63.06 186 GLY A N 1
ATOM 1403 C CA . GLY A 1 186 ? -4.441 9.094 13.942 1.00 63.06 186 GLY A CA 1
ATOM 1404 C C . GLY A 1 186 ? -4.226 10.246 12.946 1.00 63.06 186 GLY A C 1
ATOM 1405 O O . GLY A 1 186 ? -3.252 10.981 13.078 1.00 63.06 186 GLY A O 1
ATOM 1406 N N . ASN A 1 187 ? -5.153 10.439 12.002 1.00 60.91 187 ASN A N 1
ATOM 1407 C CA . ASN A 1 187 ? -5.142 11.485 10.980 1.00 60.91 187 ASN A CA 1
ATOM 1408 C C . ASN A 1 187 ? -6.203 12.585 11.211 1.00 60.91 187 ASN A C 1
ATOM 1410 O O . ASN A 1 187 ? -6.393 13.440 10.350 1.00 60.91 187 ASN A O 1
ATOM 1414 N N . GLY A 1 188 ? -6.905 12.578 12.353 1.00 63.12 188 GLY A N 1
ATOM 1415 C CA . GLY A 1 188 ? -7.954 13.556 12.688 1.00 63.12 188 GLY A CA 1
ATOM 1416 C C . GLY A 1 188 ? -9.333 13.259 12.081 1.00 63.12 188 GLY A C 1
ATOM 1417 O O . GLY A 1 188 ? -10.273 14.025 12.280 1.00 63.12 188 GLY A O 1
ATOM 1418 N N . GLU A 1 189 ? -9.467 12.146 11.362 1.00 74.94 189 GLU A N 1
ATOM 1419 C CA . GLU A 1 189 ? -10.753 11.593 10.927 1.00 74.94 189 GLU A CA 1
ATOM 1420 C C . GLU A 1 189 ? -11.408 10.829 12.074 1.00 74.94 189 GLU A C 1
ATOM 1422 O O . GLU A 1 189 ? -10.708 10.200 12.857 1.00 74.94 189 GLU A O 1
ATOM 1427 N N . HIS A 1 190 ? -12.733 10.835 12.168 1.00 85.50 190 HIS A N 1
ATOM 1428 C CA . HIS A 1 190 ? -13.447 10.065 13.181 1.00 85.50 190 HIS A CA 1
ATOM 1429 C C . HIS A 1 190 ? -14.050 8.805 12.566 1.00 85.50 190 HIS A C 1
ATOM 1431 O O . HIS A 1 190 ? -14.658 8.859 11.494 1.00 85.50 190 HIS A O 1
ATOM 1437 N N . VAL A 1 191 ? -13.873 7.671 13.242 1.00 86.75 191 VAL A N 1
ATOM 1438 C CA . VAL A 1 191 ? -14.334 6.365 12.767 1.00 86.75 191 VAL A CA 1
ATOM 1439 C C . VAL A 1 191 ? -15.019 5.555 13.867 1.00 86.75 191 VAL A C 1
ATOM 1441 O O . VAL A 1 191 ? -14.695 5.693 15.047 1.00 86.75 191 VAL A O 1
ATOM 1444 N N . CYS A 1 192 ? -15.954 4.688 13.484 1.00 87.94 192 CYS A N 1
ATOM 1445 C CA . CYS A 1 192 ? -16.632 3.766 14.388 1.00 87.94 192 CYS A CA 1
ATOM 1446 C C . CYS A 1 192 ? -15.729 2.576 14.716 1.00 87.94 192 CYS A C 1
ATOM 1448 O O . CYS A 1 192 ? -15.630 1.634 13.936 1.00 87.94 192 CYS A O 1
ATOM 1450 N N . ALA A 1 193 ? -15.081 2.602 15.880 1.00 86.56 193 ALA A N 1
ATOM 1451 C CA . ALA A 1 193 ? -14.162 1.558 16.325 1.00 86.56 193 ALA A CA 1
ATOM 1452 C C . ALA A 1 193 ? -14.461 1.122 17.765 1.00 86.56 193 ALA A C 1
ATOM 1454 O O . ALA A 1 193 ? -15.216 1.767 18.498 1.00 86.56 193 ALA A O 1
ATOM 1455 N N . ARG A 1 194 ? -13.878 -0.004 18.189 1.00 87.50 194 ARG A N 1
ATOM 1456 C CA . ARG A 1 194 ? -13.949 -0.401 19.599 1.00 87.50 194 ARG A CA 1
ATOM 1457 C C . ARG A 1 194 ? -13.090 0.542 20.438 1.00 87.50 194 ARG A C 1
ATOM 1459 O O . ARG A 1 194 ? -11.993 0.919 20.040 1.00 87.50 194 ARG A O 1
ATOM 1466 N N . GLN A 1 195 ? -13.581 0.886 21.623 1.00 87.00 195 GLN A N 1
ATOM 1467 C CA . GLN A 1 195 ? -12.826 1.693 22.575 1.00 87.00 195 GLN A CA 1
ATOM 1468 C C . GLN A 1 195 ? -11.661 0.878 23.149 1.00 87.00 195 GLN A C 1
ATOM 1470 O O . GLN 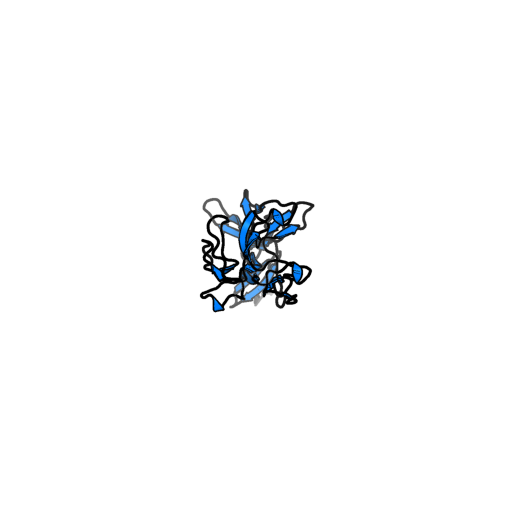A 1 195 ? -11.875 -0.225 23.650 1.00 87.00 195 GLN A O 1
ATOM 1475 N N . ASN A 1 196 ? -10.452 1.436 23.128 1.00 88.00 196 ASN A N 1
ATOM 1476 C CA . ASN A 1 196 ? -9.308 0.850 23.825 1.00 88.00 196 ASN A CA 1
ATOM 1477 C C . ASN A 1 196 ? -9.518 0.886 25.344 1.00 88.00 196 ASN A C 1
ATOM 1479 O O . ASN A 1 196 ? -10.076 1.842 25.886 1.00 88.00 196 ASN A O 1
ATOM 1483 N N . CYS A 1 197 ? -9.029 -0.138 26.033 1.00 88.31 197 CYS A N 1
ATOM 1484 C CA . CYS A 1 197 ? -9.139 -0.267 27.481 1.00 88.31 197 CYS A CA 1
ATOM 1485 C C . CYS A 1 197 ? -7.885 -0.906 28.076 1.00 88.31 197 CYS A C 1
ATOM 1487 O O . CYS A 1 197 ? -7.131 -1.615 27.414 1.00 88.31 197 CYS A O 1
ATOM 1489 N N . THR A 1 198 ? -7.668 -0.682 29.363 1.00 90.06 198 THR A N 1
ATOM 1490 C CA . THR A 1 198 ? -6.610 -1.330 30.147 1.00 90.06 198 THR A CA 1
ATOM 1491 C C . THR A 1 198 ? -7.196 -2.289 31.174 1.00 90.06 198 THR A C 1
ATOM 1493 O O . THR A 1 198 ? -6.650 -3.379 31.401 1.00 90.06 198 THR A O 1
ATOM 1496 N N . VAL A 1 199 ? -8.340 -1.905 31.741 1.00 89.31 199 VAL A N 1
ATOM 1497 C CA . VAL A 1 199 ? -9.115 -2.637 32.740 1.00 89.31 199 VAL A CA 1
ATOM 1498 C C . VAL A 1 199 ? -10.600 -2.628 32.370 1.00 89.31 199 VAL A C 1
ATOM 1500 O O . VAL A 1 199 ? -11.046 -1.828 31.555 1.00 89.31 199 VAL A O 1
ATOM 1503 N N . ASN A 1 200 ? -11.388 -3.525 32.971 1.00 87.25 200 ASN A N 1
ATOM 1504 C CA . ASN A 1 200 ? -12.828 -3.619 32.692 1.00 87.25 200 ASN A CA 1
ATOM 1505 C C . ASN A 1 200 ? -13.598 -2.338 33.035 1.00 87.25 200 ASN A C 1
ATOM 1507 O O . ASN A 1 200 ? -14.589 -2.053 32.377 1.00 87.25 200 ASN A O 1
ATOM 1511 N N . ASP A 1 201 ? -13.138 -1.577 34.026 1.00 88.94 201 ASP A N 1
ATOM 1512 C CA . ASP A 1 201 ? -13.811 -0.354 34.475 1.00 88.94 201 ASP A CA 1
ATOM 1513 C C . ASP A 1 201 ? -13.686 0.801 33.463 1.00 88.94 201 ASP A C 1
ATOM 1515 O O . ASP A 1 2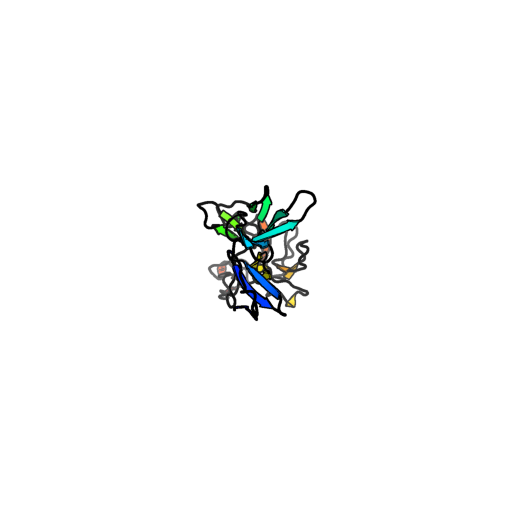01 ? -14.431 1.774 33.550 1.00 88.94 201 ASP A O 1
ATOM 1519 N N . ASP A 1 202 ? -12.792 0.680 32.471 1.00 87.75 202 ASP A N 1
ATOM 1520 C CA . ASP A 1 202 ? -12.696 1.620 31.345 1.00 87.75 202 ASP A CA 1
ATOM 1521 C C . ASP A 1 202 ? -13.865 1.449 30.354 1.00 87.75 202 ASP A C 1
ATOM 1523 O O . ASP A 1 202 ? -14.123 2.320 29.516 1.00 87.75 202 ASP A O 1
ATOM 1527 N N . CYS A 1 203 ? -14.553 0.306 30.430 1.00 86.81 203 CYS A N 1
ATOM 1528 C CA . CYS A 1 203 ? -15.618 -0.088 29.526 1.00 86.81 203 CYS A CA 1
ATOM 1529 C C . CYS A 1 203 ? -16.994 0.183 30.131 1.00 86.81 203 CYS A C 1
ATOM 1531 O O . CYS A 1 203 ? -17.263 -0.072 31.304 1.00 86.81 203 CYS A O 1
ATOM 1533 N N . GLU A 1 204 ? -17.901 0.675 29.295 1.00 85.94 204 GLU A N 1
ATOM 1534 C CA . GLU A 1 204 ? -19.287 0.882 29.692 1.00 85.94 204 GLU A CA 1
ATOM 1535 C C . GLU A 1 204 ? -20.007 -0.462 29.831 1.00 85.94 204 GLU A C 1
ATOM 1537 O O . GLU A 1 204 ? -19.927 -1.311 28.944 1.00 85.94 204 GLU A O 1
ATOM 1542 N N . TYR A 1 205 ? -20.728 -0.663 30.935 1.00 77.56 205 TYR A N 1
ATOM 1543 C CA . TYR A 1 205 ? -21.515 -1.877 31.141 1.00 77.56 205 TYR A CA 1
ATOM 1544 C C . TYR A 1 205 ? -22.529 -2.063 29.994 1.00 77.56 205 TYR A C 1
ATOM 1546 O O . TYR A 1 205 ? -23.256 -1.117 29.688 1.00 77.56 205 TYR A O 1
ATOM 1554 N N . PRO A 1 206 ? -22.655 -3.262 29.387 1.00 85.94 206 PRO A N 1
ATOM 1555 C CA . PRO A 1 206 ? -22.155 -4.570 29.837 1.00 85.94 206 PRO A CA 1
ATOM 1556 C C . PRO A 1 206 ? -20.781 -5.009 29.290 1.00 85.94 206 PRO A C 1
ATOM 1558 O O . PRO A 1 206 ? -20.427 -6.180 29.452 1.00 85.94 206 PRO A O 1
ATOM 1561 N N . LEU A 1 207 ? -20.027 -4.121 28.641 1.00 89.12 207 LEU A N 1
ATOM 1562 C CA . LEU A 1 207 ? -18.776 -4.462 27.961 1.00 89.12 207 LEU A CA 1
ATOM 1563 C C . LEU A 1 207 ? -17.654 -4.822 28.942 1.00 89.12 207 LEU A C 1
ATOM 1565 O O . LEU A 1 207 ? -17.618 -4.372 30.089 1.00 89.12 207 LEU A O 1
ATOM 1569 N N . LYS A 1 208 ? -16.714 -5.639 28.471 1.00 89.81 208 LYS A N 1
ATOM 1570 C CA . LYS A 1 208 ? -15.499 -6.033 29.187 1.00 89.81 208 LYS A CA 1
ATOM 1571 C C . LYS A 1 208 ? -14.269 -5.707 28.362 1.00 89.81 208 LYS A C 1
ATOM 1573 O O . LYS A 1 208 ? -14.313 -5.670 27.138 1.00 89.81 208 LYS A O 1
ATOM 1578 N N . CYS A 1 209 ? -13.157 -5.528 29.056 1.00 91.06 209 CYS A N 1
ATOM 1579 C CA . CYS A 1 209 ? -11.874 -5.289 28.436 1.00 91.06 209 CYS A CA 1
ATOM 1580 C C . CYS A 1 209 ? -11.229 -6.617 28.031 1.00 91.06 209 CYS A C 1
ATOM 1582 O O . CYS A 1 209 ? -10.840 -7.417 28.888 1.00 91.06 209 CYS A O 1
ATOM 1584 N N . VAL A 1 210 ? -11.143 -6.866 26.726 1.00 88.88 210 VAL A N 1
ATOM 1585 C CA . VAL A 1 210 ? -10.667 -8.133 26.158 1.00 88.88 210 VAL A CA 1
ATOM 1586 C C . VAL A 1 210 ? -9.511 -7.873 25.202 1.00 88.88 210 VAL A C 1
ATOM 1588 O O . VAL A 1 210 ? -9.548 -6.946 24.400 1.00 88.88 210 VAL A O 1
ATOM 1591 N N . ASP A 1 211 ? -8.482 -8.714 25.294 1.00 87.19 211 ASP A N 1
ATOM 1592 C CA . ASP A 1 211 ? -7.393 -8.783 24.323 1.00 87.19 211 ASP A CA 1
ATOM 1593 C C . ASP A 1 211 ? -7.679 -9.928 23.351 1.00 87.19 211 ASP A C 1
ATOM 1595 O O . ASP A 1 211 ? -7.777 -11.087 23.768 1.00 87.19 211 ASP A O 1
ATOM 1599 N N . TYR A 1 212 ? -7.846 -9.607 22.072 1.00 74.75 212 TYR A N 1
ATOM 1600 C CA . TYR A 1 212 ? -8.076 -10.612 21.036 1.00 74.75 212 TYR A CA 1
ATOM 1601 C C . TYR A 1 212 ? -6.776 -11.190 20.460 1.00 74.75 212 TYR A C 1
ATOM 1603 O O . TYR A 1 212 ? -6.833 -12.148 19.693 1.00 74.75 212 TYR A O 1
ATOM 1611 N N . GLY A 1 213 ? -5.605 -10.651 20.829 1.00 66.00 213 GLY A N 1
ATOM 1612 C CA . GLY A 1 213 ? -4.315 -11.083 20.284 1.00 66.00 213 GLY A CA 1
ATOM 1613 C C . GLY A 1 213 ? -4.111 -10.725 18.807 1.00 66.00 213 GLY A C 1
ATOM 1614 O O . GLY A 1 213 ? -3.208 -11.260 18.172 1.00 66.00 213 GLY A O 1
ATOM 1615 N N . ASP A 1 214 ? -4.940 -9.828 18.270 1.00 61.97 214 ASP A N 1
ATOM 1616 C CA . ASP A 1 214 ? -4.985 -9.455 16.851 1.00 61.97 214 ASP A CA 1
ATOM 1617 C C . ASP A 1 214 ? -4.099 -8.238 16.505 1.00 61.97 214 ASP A C 1
ATOM 1619 O O . ASP A 1 214 ? -4.137 -7.757 15.380 1.00 61.97 214 ASP A O 1
ATOM 1623 N N . GLY A 1 215 ? -3.307 -7.730 17.456 1.00 61.06 215 GLY A N 1
ATOM 1624 C CA . GLY A 1 215 ? -2.464 -6.534 17.277 1.00 61.06 215 GLY A CA 1
ATOM 1625 C C . GLY A 1 215 ? -3.126 -5.218 17.708 1.00 61.06 215 GLY A C 1
ATOM 1626 O O . GLY A 1 215 ? -2.420 -4.306 18.125 1.00 61.06 215 GLY A O 1
ATOM 1627 N N . ASP A 1 216 ? -4.462 -5.170 17.758 1.00 62.69 216 ASP A N 1
ATOM 1628 C CA . ASP A 1 216 ? -5.256 -4.003 18.197 1.00 62.69 216 ASP A CA 1
ATOM 1629 C C . ASP A 1 216 ? -5.173 -3.709 19.713 1.00 62.69 216 ASP A C 1
ATOM 1631 O O . ASP A 1 216 ? -5.697 -2.710 20.204 1.00 62.69 216 ASP A O 1
ATOM 1635 N N . GLY A 1 217 ? -4.521 -4.582 20.486 1.00 78.69 217 GLY A N 1
ATOM 1636 C CA . GLY A 1 217 ? -4.456 -4.490 21.942 1.00 78.69 217 GLY A CA 1
ATOM 1637 C C . GLY A 1 217 ? -5.782 -4.833 22.631 1.00 78.69 217 GLY A C 1
ATOM 1638 O O . GLY A 1 217 ? -6.598 -5.611 22.135 1.00 78.69 217 GLY A O 1
ATOM 1639 N N . ARG A 1 218 ? -5.973 -4.287 23.836 1.00 86.94 218 ARG A N 1
ATOM 1640 C CA . ARG A 1 218 ? -7.166 -4.520 24.659 1.00 86.94 218 ARG A CA 1
ATOM 1641 C C . ARG A 1 218 ? -8.274 -3.533 24.313 1.00 86.94 218 ARG A C 1
ATOM 1643 O O . ARG A 1 218 ? -8.062 -2.322 24.359 1.00 86.94 218 ARG A O 1
ATOM 1650 N N . VAL A 1 219 ? -9.468 -4.058 24.054 1.00 88.19 219 VAL A N 1
ATOM 1651 C CA . VAL A 1 219 ? -10.636 -3.278 23.631 1.00 88.19 219 VAL A CA 1
ATOM 1652 C C . VAL A 1 219 ? -11.904 -3.666 24.394 1.00 88.19 219 VAL A C 1
ATOM 1654 O O . VAL A 1 219 ? -12.042 -4.794 24.871 1.00 88.19 219 VAL A O 1
ATOM 1657 N N . CYS A 1 220 ? -12.840 -2.724 24.504 1.00 87.50 220 CYS A N 1
ATOM 1658 C CA . CYS A 1 220 ? -14.155 -2.942 25.096 1.00 87.50 220 CYS A CA 1
ATOM 1659 C C . CYS A 1 220 ? -15.067 -3.719 24.139 1.00 87.50 220 CYS A C 1
ATOM 1661 O O . CYS A 1 220 ? -15.275 -3.298 22.997 1.00 87.50 220 CYS A O 1
ATOM 1663 N N . THR A 1 221 ? -15.620 -4.839 24.612 1.00 84.81 221 THR A N 1
ATOM 1664 C CA . THR A 1 221 ? -16.496 -5.739 23.842 1.00 84.81 221 THR A CA 1
ATOM 1665 C C . THR A 1 221 ? -17.510 -6.484 24.699 1.00 84.81 221 THR A C 1
ATOM 1667 O O . THR A 1 221 ? -17.329 -6.559 25.935 1.00 84.81 221 THR A O 1
#